Protein 7LD8 (pdb70)

Sequence (268 aa):
HHHHHMVINLAYDDNGTGDPVVFIAGRGGAGRTWHPHQVPAFLAAGYRCIITFDNRGIGATENAEGFTTQQTMVADTAALIETLDIAPARVVGVSSMGAFIAQELMMVVAPELVSSAVLMATRGRLDRRARQFFNNKAEAELYDSGVQLPPTYDDARARLLENFSRKTLNDDVAVGDWIAMFSMWPIKSTPGLRCQLDCAPQTYRLPAYRNIAAPVLVIGFADDVVVTPPYLGRREVADALPNNGRRYLQIPDAGHLGFFERPEAVNTAMLKFFASVKA

B-factor: mean 21.03, std 9.85, range [8.41, 72.33]

Nearest PDB structures (foldseek):
  7ld8-assembly1_A-2  TM=1.004E+00  e=5.013E-59  Mycobacterium tuberculosis H37Rv
  3e3a-assembly1_A  TM=9.998E-01  e=7.371E-53  Mycobacterium tuberculosis
  4q3l-assembly2_F  TM=8.212E-01  e=1.381E-18  unidentified
  4mys-assembly1_A  TM=7.737E-01  e=3.334E-13  Escherichia coli K-12
  4myd-assembly3_C  TM=7.822E-01  e=9.613E-13  Escherichia coli K-12

Secondary structure (DSSP, 8-state):
--SS-------EEEESSSSEEEEE--TT--GGGGTTTTHHHHHHTT-EEEEE--TTSGGGTT--S--HHHHHHHHHHHHHHTT--SEEEEEETHHHHHHHHHHHH-GGGEEEEEEES--SS--HHHHHHHHHHHHHHHHT----HHHHHHHHHHHHS-HHHHT-HHHHHHHHHHHHHS-----HHHHHHHTSS--S--HHHHTT--S-EEEEEETT-SSS-HHHHHHHHHHSTTEEEEEETT--TTHHHHSHHHHHHHHHHHHHHT--

Radius of gyration: 17.34 Å; Cα contacts (8 Å, |Δi|>4): 548; chains: 1; bounding box: 48×43×42 Å

Organism: Mycobacterium tuberculosis (strain ATCC 25618 / H37Rv) (NCBI:txid83332)

Structure (mmCIF, N/CA/C/O backbone):
data_7LD8
#
_entry.id   7LD8
#
_cell.length_a   48.550
_cell.length_b   113.500
_cell.length_c   43.370
_cell.angle_alpha   90.000
_cell.angle_beta   90.000
_cell.angle_gamma   90.000
#
_symmetry.space_group_name_H-M   'P 21 21 2'
#
loop_
_entity.id
_entity.type
_entity.pdbx_description
1 polymer 'Putative non-heme bromoperoxidase BpoC'
2 non-polymer 1,2-ETHANEDIOL
3 non-polymer 'SODIUM ION'
4 water water
#
loop_
_atom_site.group_PDB
_atom_site.id
_atom_site.type_symbol
_atom_site.label_atom_id
_atom_site.label_alt_id
_atom_site.label_comp_id
_atom_site.label_asym_id
_atom_site.label_entity_id
_atom_site.label_seq_id
_atom_site.pdbx_PDB_ins_code
_atom_site.Cartn_x
_atom_site.Cartn_y
_atom_site.Cartn_z
_atom_site.occupancy
_atom_site.B_iso_or_equiv
_atom_site.auth_seq_id
_atom_site.auth_comp_id
_atom_site.auth_asym_id
_atom_site.auth_atom_id
_atom_site.pdbx_PDB_model_num
ATOM 1 N N . HIS A 1 3 ? 32.92733 20.25711 6.02489 1.000 41.23195 -4 HIS A N 1
ATOM 2 C CA . HIS A 1 3 ? 32.19212 21.24947 5.23792 1.000 39.52036 -4 HIS A CA 1
ATOM 3 C C . HIS A 1 3 ? 32.18936 20.88294 3.75505 1.000 36.06634 -4 HIS A C 1
ATOM 4 O O . HIS A 1 3 ? 33.16794 20.33847 3.24344 1.000 36.86365 -4 HIS A O 1
ATOM 6 N N . HIS A 1 4 ? 31.08587 21.18853 3.07346 0.731 31.60838 -3 HIS A N 1
ATOM 7 C CA . HIS A 1 4 ? 30.93550 20.80953 1.67456 0.731 28.44143 -3 HIS A CA 1
ATOM 8 C C . HIS A 1 4 ? 32.00529 21.47110 0.81280 0.731 26.16291 -3 HIS A C 1
ATOM 9 O O . HIS A 1 4 ? 32.42932 22.60179 1.07229 0.731 25.89276 -3 HIS A O 1
ATOM 16 N N . HIS A 1 5 ? 32.44780 20.75102 -0.22899 1.000 25.58661 -2 HIS A N 1
ATOM 17 C CA . HIS A 1 5 ? 33.29020 21.34662 -1.26366 1.000 24.92177 -2 HIS A CA 1
ATOM 18 C C . HIS A 1 5 ? 32.83661 20.99005 -2.67598 1.000 23.98653 -2 HIS A C 1
ATOM 19 O O . HIS A 1 5 ? 33.57167 21.26068 -3.63561 1.000 23.80529 -2 HIS A O 1
ATOM 26 N N . HIS A 1 6 ? 31.64745 20.40635 -2.83688 1.000 23.26185 -1 HIS A N 1
ATOM 27 C CA . HIS A 1 6 ? 31.12401 20.06961 -4.16024 1.000 24.65847 -1 HIS A CA 1
ATOM 28 C C . HIS A 1 6 ? 29.65908 20.46720 -4.26500 1.000 23.79209 -1 HIS A C 1
ATOM 29 O O . HIS A 1 6 ? 28.82529 19.73393 -4.81165 1.000 25.28727 -1 HIS A O 1
ATOM 36 N N . HIS A 1 7 ? 29.33882 21.65198 -3.75891 1.000 20.53785 0 HIS A N 1
ATOM 37 C CA . HIS A 1 7 ? 27.97481 22.14331 -3.67942 1.000 18.97192 0 HIS A CA 1
ATOM 38 C C . HIS A 1 7 ? 27.79123 23.36324 -4.57552 1.000 18.34202 0 HIS A C 1
ATOM 39 O O . HIS A 1 7 ? 28.69166 24.19170 -4.73202 1.000 19.39861 0 HIS A O 1
ATOM 46 N N . MET A 1 8 ? 26.60585 23.47154 -5.16053 1.000 18.47325 1 MET A N 1
ATOM 47 C CA . MET A 1 8 ? 26.20346 24.67413 -5.87314 1.000 19.22993 1 MET A CA 1
ATOM 48 C C . MET A 1 8 ? 24.89703 25.15026 -5.26729 1.000 18.55102 1 MET A C 1
ATOM 49 O O . MET A 1 8 ? 23.91727 24.39760 -5.23351 1.000 19.73326 1 MET A O 1
ATOM 54 N N . VAL A 1 9 ? 24.89665 26.38025 -4.75671 1.000 16.62549 2 VAL A N 1
ATOM 55 C CA . VAL A 1 9 ? 23.69778 26.93357 -4.14198 1.000 16.65850 2 VAL A CA 1
ATOM 56 C C . VAL A 1 9 ? 22.63304 27.12498 -5.20927 1.000 16.41007 2 VAL A C 1
ATOM 57 O O . VAL A 1 9 ? 22.91135 27.62264 -6.31009 1.000 17.56445 2 VAL A O 1
ATOM 61 N N . ILE A 1 10 ? 21.40762 26.72106 -4.89437 1.000 17.41985 3 ILE A N 1
ATOM 62 C CA . ILE A 1 10 ? 20.27256 26.98997 -5.75649 1.000 19.28582 3 ILE A CA 1
ATOM 63 C C . ILE A 1 10 ? 19.24673 27.75973 -4.94299 1.000 21.47965 3 ILE A C 1
ATOM 64 O O . ILE A 1 10 ? 19.23302 27.72409 -3.70975 1.000 23.23830 3 ILE A O 1
ATOM 69 N N . ASN A 1 11 ? 18.39284 28.47571 -5.65173 1.000 24.33780 4 ASN A N 1
ATOM 70 C CA . ASN A 1 11 ? 17.32199 29.21734 -5.00555 1.000 28.67247 4 ASN A CA 1
ATOM 71 C C . ASN A 1 11 ? 16.26816 28.22971 -4.52569 1.000 26.44189 4 ASN A C 1
ATOM 72 O O . ASN A 1 11 ? 15.76165 27.42586 -5.31627 1.000 30.28988 4 ASN A O 1
ATOM 77 N N . LEU A 1 12 ? 15.98727 28.22833 -3.22680 1.000 21.72062 5 LEU A N 1
ATOM 78 C CA . LEU A 1 12 ? 14.88166 27.45751 -2.67397 1.000 17.96551 5 LEU A CA 1
ATOM 79 C C . LEU A 1 12 ? 13.83940 28.43476 -2.15992 1.000 16.63970 5 LEU A C 1
ATOM 80 O O . LEU A 1 12 ? 14.17827 29.39877 -1.46720 1.000 19.43229 5 LEU A O 1
ATOM 85 N N . ALA A 1 13 ? 12.58535 28.19992 -2.52103 1.000 15.16143 6 ALA A N 1
ATOM 86 C CA . ALA A 1 13 ? 11.49453 28.99382 -1.97824 1.000 14.42009 6 ALA A CA 1
ATOM 87 C C . ALA A 1 13 ? 11.49611 28.92405 -0.45695 1.000 13.93080 6 ALA A C 1
ATOM 88 O O . ALA A 1 13 ? 11.76585 27.87626 0.13833 1.000 15.72379 6 ALA A O 1
ATOM 90 N N . TYR A 1 14 ? 11.19585 30.04745 0.18257 1.000 15.58516 7 TYR A N 1
ATOM 91 C CA . TYR A 1 14 ? 11.11602 30.04951 1.63364 1.000 15.40978 7 TYR A CA 1
ATOM 92 C C . TYR A 1 14 ? 10.20603 31.17790 2.08136 1.000 14.59151 7 TYR A C 1
ATOM 93 O O . TYR A 1 14 ? 9.96091 32.13922 1.34699 1.000 17.85246 7 TYR A O 1
ATOM 102 N N . ASP A 1 15 ? 9.70124 31.04466 3.30117 1.000 16.15061 8 ASP A N 1
ATOM 103 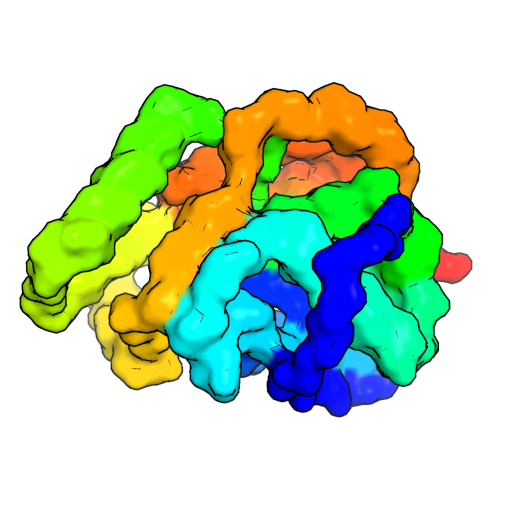C CA . ASP A 1 15 ? 8.97861 32.12309 3.95021 1.000 16.14729 8 ASP A CA 1
ATOM 104 C C . ASP A 1 15 ? 9.61859 32.39086 5.29446 1.000 14.45030 8 ASP A C 1
ATOM 105 O O . ASP A 1 15 ? 10.06949 31.47005 5.97757 1.000 15.76490 8 ASP A O 1
ATOM 110 N N . ASP A 1 16 ? 9.63604 33.66398 5.66293 1.000 18.58106 9 ASP A N 1
ATOM 111 C CA . ASP A 1 16 ? 10.34330 34.16531 6.83547 1.000 17.78438 9 ASP A CA 1
ATOM 112 C C . ASP A 1 16 ? 9.32298 35.01189 7.58878 1.000 18.03222 9 ASP A C 1
ATOM 113 O O . ASP A 1 16 ? 9.02385 36.13588 7.17647 1.000 23.05454 9 ASP A O 1
ATOM 118 N N . ASN A 1 17 ? 8.75734 34.46449 8.66521 0.945 16.50825 10 ASN A N 1
ATOM 119 C CA . ASN A 1 17 ? 7.62844 35.07973 9.35082 0.945 15.90468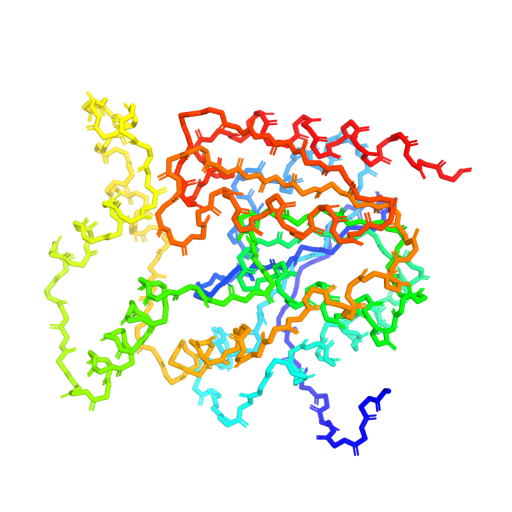 10 ASN A CA 1
ATOM 120 C C . ASN A 1 17 ? 7.97379 35.42401 10.78877 0.945 17.41618 10 ASN A C 1
ATOM 121 O O . ASN A 1 17 ? 8.61708 34.64104 11.48815 0.945 17.57860 10 ASN A O 1
ATOM 126 N N . GLY A 1 18 ? 7.50812 36.58795 11.23118 1.000 19.97351 11 GLY A N 1
ATOM 127 C CA . GLY A 1 18 ? 7.65818 36.97534 12.61388 1.000 20.02843 11 GLY A CA 1
ATOM 128 C C . GLY A 1 18 ? 8.99406 37.62216 12.89051 1.000 20.54933 11 GLY A C 1
ATOM 129 O O . GLY A 1 18 ? 9.85965 37.76315 12.02567 1.000 22.07785 11 GLY A O 1
ATOM 130 N N . THR A 1 19 ? 9.15466 38.02486 14.14219 1.000 22.96742 12 THR A N 1
ATOM 131 C CA . THR A 1 19 ? 10.37705 38.64465 14.62136 1.000 26.77039 12 THR A CA 1
ATOM 132 C C . THR A 1 19 ? 10.82623 37.93624 15.88669 1.000 29.45207 12 THR A C 1
ATOM 133 O O . THR A 1 19 ? 10.02109 37.34158 16.60602 1.000 33.18520 12 THR A O 1
ATOM 137 N N . GLY A 1 20 ? 12.11582 37.99955 16.14996 1.000 28.39981 13 GLY A N 1
ATOM 138 C CA . GLY A 1 20 ? 12.66683 37.40836 17.34546 1.000 27.48206 13 GLY A CA 1
ATOM 139 C C . GLY A 1 20 ? 13.59272 36.25156 17.03984 1.000 24.35970 13 GLY A C 1
ATOM 140 O O . GLY A 1 20 ? 14.16825 36.14108 15.95384 1.000 24.39713 13 GLY A O 1
ATOM 141 N N . ASP A 1 21 ? 13.73354 35.37428 18.02895 1.000 20.44143 14 ASP A N 1
ATOM 142 C CA . ASP A 1 21 ? 14.65257 34.24844 17.91515 1.000 18.07584 14 ASP A CA 1
ATOM 143 C C . ASP A 1 21 ? 14.26269 33.36089 16.73777 1.000 15.97164 14 ASP A C 1
ATOM 144 O O . ASP A 1 21 ? 13.09383 32.97704 16.62129 1.000 16.02578 14 ASP A O 1
ATOM 149 N N . PRO A 1 22 ? 15.20061 32.99830 15.86826 1.000 15.83929 15 PRO A N 1
ATOM 150 C CA . PRO A 1 22 ? 14.83869 32.25790 14.65423 1.000 15.18778 15 PRO A CA 1
ATOM 151 C C . PRO A 1 22 ? 14.74165 30.75579 14.87243 1.000 15.19499 15 PRO A C 1
ATOM 152 O O . PRO A 1 22 ? 15.54673 30.14380 15.58331 1.000 16.00050 15 PRO A O 1
ATOM 156 N N . VAL A 1 23 ? 13.74422 30.16421 14.22431 1.000 12.70667 16 VAL A N 1
ATOM 157 C CA . VAL A 1 23 ? 13.52688 28.72192 14.21864 1.000 12.25106 16 VAL A CA 1
ATOM 158 C C . VAL A 1 23 ? 13.40738 28.30738 12.76470 1.000 12.94202 16 VAL A C 1
ATOM 159 O O . VAL A 1 23 ? 12.53709 28.82004 12.04685 1.000 14.15435 16 VAL A O 1
ATOM 163 N N . VAL A 1 24 ? 14.28359 27.40257 12.32246 1.000 11.42594 17 VAL A N 1
ATOM 164 C CA . VAL A 1 24 ? 14.24766 26.86477 10.96598 1.000 11.78330 17 VAL A CA 1
ATOM 165 C C . VAL A 1 24 ? 13.56211 25.51009 11.02172 1.000 9.71820 17 VAL A C 1
ATOM 166 O O . VAL A 1 24 ? 14.02600 24.60389 11.73023 1.000 11.34153 17 VAL A O 1
ATOM 170 N N . PHE A 1 25 ? 12.46721 25.37333 10.27973 1.000 10.91885 18 PHE A N 1
ATOM 171 C CA . PHE A 1 25 ? 11.72591 24.12658 10.16963 1.000 10.90917 18 PHE A CA 1
ATOM 172 C C . PHE A 1 25 ? 12.18328 23.37105 8.92839 1.000 10.76926 18 PHE A C 1
ATOM 173 O O . PHE A 1 25 ? 12.28913 23.96250 7.84649 1.000 11.85017 18 PHE A O 1
ATOM 181 N N . ILE A 1 26 ? 12.43112 22.07031 9.07086 1.000 10.50507 19 ILE A N 1
ATOM 182 C CA . ILE A 1 26 ? 12.84488 21.23367 7.94263 1.000 9.74673 19 ILE A CA 1
ATOM 183 C C . ILE A 1 26 ? 11.82001 20.11776 7.77984 1.000 9.20886 19 ILE A C 1
ATOM 184 O O . ILE A 1 26 ? 11.72874 19.22155 8.63171 1.000 10.31431 19 ILE A O 1
ATOM 189 N N . ALA A 1 27 ? 11.03749 20.17935 6.70116 1.000 10.09718 20 ALA A N 1
ATOM 190 C CA . ALA A 1 27 ? 9.99242 19.19502 6.44777 1.000 10.95652 20 ALA A CA 1
ATOM 191 C C . ALA A 1 27 ? 10.57666 17.83474 6.07289 1.000 9.93242 20 ALA A C 1
ATOM 192 O O . ALA A 1 27 ? 11.73631 17.70814 5.67122 1.000 10.44303 20 ALA A O 1
ATOM 194 N N . GLY A 1 28 ? 9.73791 16.80254 6.19056 1.000 11.40085 21 GLY A N 1
ATOM 195 C CA . GLY A 1 28 ? 10.10562 15.47218 5.75371 1.000 11.18963 21 GLY A CA 1
ATOM 196 C C . GLY A 1 28 ? 9.89549 15.26884 4.26295 1.000 11.49750 21 GLY A C 1
ATOM 197 O O . GLY A 1 28 ? 9.54923 16.18576 3.51692 1.000 11.78717 21 GLY A O 1
ATOM 198 N N . ARG A 1 29 ? 10.13081 14.03141 3.83035 1.000 11.83897 22 ARG A N 1
ATOM 199 C CA . ARG A 1 29 ? 10.03757 13.69000 2.41445 1.000 11.31410 22 ARG A CA 1
ATOM 200 C C . ARG A 1 29 ? 8.65354 14.02947 1.87719 1.000 11.58276 22 ARG A C 1
ATOM 201 O O . ARG A 1 29 ? 7.63717 13.68632 2.48452 1.000 13.67947 22 ARG A O 1
ATOM 209 N N . GLY A 1 30 ? 8.61780 14.71380 0.73816 1.000 12.88885 23 GLY A N 1
ATOM 210 C CA . GLY A 1 30 ? 7.36694 15.08628 0.11608 1.000 13.76577 23 GLY A CA 1
ATOM 211 C C . GLY A 1 30 ? 6.68092 16.29726 0.70747 1.000 13.49800 23 GLY A C 1
ATOM 212 O O . GLY A 1 30 ? 5.61194 16.68106 0.21724 1.000 18.15571 23 GLY A O 1
ATOM 213 N N . GLY A 1 31 ? 7.24938 16.91213 1.74208 1.000 13.61604 24 GLY A N 1
ATOM 214 C CA . GLY A 1 31 ? 6.62591 18.04460 2.40118 1.000 13.59603 24 GLY A CA 1
ATOM 215 C C . GLY A 1 31 ? 7.22822 19.35857 1.93929 1.000 12.33745 24 GLY A C 1
ATOM 216 O O . GLY A 1 31 ? 8.45162 19.52599 1.92958 1.000 12.89826 24 GLY A O 1
ATOM 217 N N . ALA A 1 32 ? 6.35044 20.28688 1.55826 1.000 14.12463 25 ALA A N 1
ATOM 218 C CA . ALA A 1 32 ? 6.74251 21.65823 1.26919 1.000 12.48161 25 ALA A CA 1
ATOM 219 C C . ALA A 1 32 ? 6.83449 22.46226 2.56503 1.000 13.23599 25 ALA A C 1
ATOM 220 O O . ALA A 1 32 ? 6.38245 22.03343 3.63496 1.000 13.42621 25 ALA A O 1
ATOM 222 N N . GLY A 1 33 ? 7.42531 23.65668 2.46134 1.000 12.82771 26 GLY A N 1
ATOM 223 C CA . GLY A 1 33 ? 7.52345 24.51735 3.63170 1.000 13.37852 26 GLY A CA 1
ATOM 224 C C . GLY A 1 33 ? 6.17541 24.81415 4.26373 1.000 12.41925 26 GLY A C 1
ATOM 225 O O . GLY A 1 33 ? 6.05874 24.90930 5.49162 1.000 12.56621 26 GLY A O 1
ATOM 226 N N . ARG A 1 34 ? 5.13650 24.96042 3.43706 0.935 12.01380 27 ARG A N 1
ATOM 227 C CA . ARG A 1 34 ? 3.80808 25.30419 3.93585 0.935 11.71937 27 ARG A CA 1
ATOM 228 C C . ARG A 1 34 ? 3.20069 24.21347 4.81369 0.935 12.56577 27 ARG A C 1
ATOM 229 O O . ARG A 1 34 ? 2.20994 24.48129 5.50260 0.935 13.28139 27 ARG A O 1
ATOM 237 N N . THR A 1 35 ? 3.76157 22.99710 4.82596 1.000 13.16658 28 THR A N 1
ATOM 238 C CA . THR A 1 35 ? 3.18238 21.97354 5.69074 1.000 13.06783 28 THR A CA 1
ATOM 239 C C . THR A 1 35 ? 3.36509 22.30335 7.16628 1.000 12.46171 28 THR A C 1
ATOM 240 O O . THR A 1 35 ? 2.66650 21.72367 8.00275 1.000 12.20801 28 THR A O 1
ATOM 244 N N . TRP A 1 36 ? 4.27178 23.22697 7.49911 1.000 10.92743 29 TRP A N 1
ATOM 245 C CA . TRP A 1 36 ? 4.42547 23.70514 8.86411 1.000 10.39277 29 TRP A CA 1
ATOM 246 C C . TRP A 1 36 ? 3.41963 24.78604 9.23765 1.000 11.42172 29 TRP A C 1
ATOM 247 O O . TRP A 1 36 ? 3.35131 25.16007 10.41217 1.000 11.41334 29 TRP A O 1
ATOM 258 N N . HIS A 1 37 ? 2.65129 25.29698 8.28477 1.000 11.67621 30 HIS A N 1
ATOM 259 C CA . HIS A 1 37 ? 1.80010 26.45313 8.54281 1.000 11.89744 30 HIS A CA 1
ATOM 260 C C . HIS A 1 37 ? 0.46106 26.13072 9.21369 1.000 12.74482 30 HIS A C 1
ATOM 261 O O . HIS A 1 37 ? -0.02895 26.96789 9.98286 1.000 13.77514 30 HIS A O 1
ATOM 268 N N . PRO A 1 38 ? -0.17717 24.97290 8.97328 1.000 12.68919 31 PRO A N 1
ATOM 269 C CA . PRO A 1 38 ? -1.45822 24.72326 9.66059 1.000 12.61923 31 PRO A CA 1
ATOM 270 C C . PRO A 1 38 ? -1.33288 24.60541 11.16656 1.000 13.18268 31 PRO A C 1
ATOM 271 O O . PRO A 1 38 ? -2.24823 25.03904 11.88049 1.000 16.38586 31 PRO A O 1
ATOM 275 N N . HIS A 1 39 ? -0.23687 24.03691 11.67839 1.000 14.29645 32 HIS A N 1
ATOM 276 C CA . HIS A 1 39 ? -0.20293 23.68497 13.09198 1.000 14.01595 32 HIS A CA 1
ATOM 277 C C . HIS A 1 39 ? 0.99988 24.21906 13.85556 1.000 13.18053 32 HIS A C 1
ATOM 278 O O . HIS A 1 39 ? 0.89158 24.45057 15.06596 1.000 17.74650 32 HIS A O 1
ATOM 285 N N . GLN A 1 40 ? 2.14528 24.40404 13.20167 1.000 12.96647 33 GLN A N 1
ATOM 286 C CA . GLN A 1 40 ? 3.33343 24.79551 13.95417 1.000 12.74916 33 GLN A CA 1
ATOM 287 C C . GLN A 1 40 ? 3.61381 26.29509 13.91629 1.000 12.80707 33 GLN A C 1
ATOM 288 O O . GLN A 1 40 ? 3.79292 26.90766 14.97415 1.000 13.48812 33 GLN A O 1
ATOM 294 N N . VAL A 1 41 ? 3.68797 26.91287 12.73514 1.000 13.23609 34 VAL A N 1
ATOM 295 C CA . VAL A 1 41 ? 4.10477 28.31948 12.67441 1.000 12.61155 34 VAL A CA 1
ATOM 296 C C . VAL A 1 41 ? 3.20345 29.22532 13.50163 1.000 13.52874 34 VAL A C 1
ATOM 297 O O . VAL A 1 41 ? 3.73260 30.07884 14.22351 1.000 14.53192 34 VAL A O 1
ATOM 301 N N . PRO A 1 42 ? 1.86740 29.09891 13.48307 1.000 13.51885 35 PRO A N 1
ATOM 302 C CA . PRO A 1 42 ? 1.06739 30.01377 14.31531 1.000 14.18242 35 PRO A CA 1
ATOM 303 C C . PRO A 1 42 ? 1.40086 29.91961 15.79428 1.000 15.12750 35 PRO A C 1
ATOM 304 O O . PRO A 1 42 ? 1.49626 30.95008 16.47160 1.000 16.48885 35 PRO A O 1
ATOM 308 N N . ALA A 1 43 ? 1.61174 28.70240 16.30208 1.000 15.35615 36 ALA A N 1
ATOM 309 C CA . ALA A 1 43 ? 1.96320 28.52434 17.70566 1.000 16.62142 36 ALA A CA 1
ATOM 310 C C . ALA A 1 43 ? 3.31995 29.13993 18.01946 1.000 15.48138 36 ALA A C 1
ATOM 311 O O . ALA A 1 43 ? 3.49323 29.77912 19.06341 1.000 17.06098 36 ALA A O 1
ATOM 313 N N . PHE A 1 44 ? 4.29884 28.95625 17.12970 1.000 13.60123 37 PHE A N 1
ATOM 314 C CA . PHE A 1 44 ? 5.62269 29.51895 17.37610 1.000 14.59318 37 PHE A CA 1
ATOM 315 C C . PHE A 1 44 ? 5.60584 31.04168 17.29277 1.000 13.99195 37 PHE A C 1
ATOM 316 O O . PHE A 1 44 ? 6.25311 31.71622 18.09843 1.000 14.78528 37 PHE A O 1
ATOM 324 N N . LEU A 1 45 ? 4.86569 31.60307 16.33417 1.000 15.84907 38 LEU A N 1
ATOM 325 C CA . LEU A 1 45 ? 4.70257 33.05509 16.28845 1.000 15.06372 38 LEU A CA 1
ATOM 326 C C . LEU A 1 45 ? 4.07117 33.57802 17.57078 1.000 17.44117 38 LEU A C 1
ATOM 327 O O . LEU A 1 45 ? 4.47385 34.63020 18.08933 1.000 18.08253 38 LEU A O 1
ATOM 332 N N . ALA A 1 46 ? 3.07630 32.85259 18.09668 1.000 17.43885 39 ALA A N 1
ATOM 333 C CA . ALA A 1 46 ? 2.39660 33.28808 19.31133 1.000 18.26470 39 ALA A CA 1
ATOM 334 C C . ALA A 1 46 ? 3.32238 33.24621 20.51975 1.000 18.85679 39 ALA A C 1
ATOM 335 O O . ALA A 1 46 ? 3.09703 33.97413 21.49379 1.000 20.39701 39 ALA A O 1
ATOM 337 N N . ALA A 1 47 ? 4.34998 32.39604 20.48079 1.000 18.15490 40 ALA A N 1
ATOM 338 C CA . ALA A 1 47 ? 5.37591 32.31889 21.51291 1.000 17.85078 40 ALA A CA 1
ATOM 339 C C . ALA A 1 47 ? 6.50612 33.31626 21.29267 1.000 18.70268 40 ALA A C 1
ATOM 340 O O . ALA A 1 47 ? 7.42042 33.39427 22.12142 1.000 23.22274 40 ALA A O 1
ATOM 342 N N . GLY A 1 48 ? 6.46563 34.07449 20.20333 1.000 17.93010 41 GLY A N 1
ATOM 343 C CA . GLY A 1 48 ? 7.41513 35.13904 19.97197 1.000 18.83861 41 GLY A CA 1
ATOM 344 C C . GLY A 1 48 ? 8.59864 34.79755 19.09824 1.000 18.90526 41 GLY A C 1
ATOM 345 O O . GLY A 1 48 ? 9.54235 35.59446 19.04257 1.000 20.95853 41 GLY A O 1
ATOM 346 N N . TYR A 1 49 ? 8.57816 33.65183 18.41262 1.000 15.38268 42 TYR A N 1
ATOM 347 C CA . TYR A 1 49 ? 9.67313 33.23272 17.55267 1.000 14.22361 42 TYR A CA 1
ATOM 348 C C . TYR A 1 49 ? 9.50075 33.74029 16.12984 1.000 14.25296 42 TYR A C 1
ATOM 349 O O . TYR A 1 49 ? 8.38892 34.01461 15.66230 1.000 16.84993 42 TYR A O 1
ATOM 358 N N . ARG A 1 50 ? 10.63564 33.85389 15.44234 1.000 13.88026 43 ARG A N 1
ATOM 359 C CA . ARG A 1 50 ? 10.68142 34.05542 14.00194 1.000 15.30287 43 ARG A CA 1
ATOM 360 C C . ARG A 1 50 ? 10.79795 32.69169 13.33624 1.000 15.04272 43 ARG A C 1
ATOM 361 O O . ARG A 1 50 ? 11.62879 31.87286 13.74332 1.000 16.71549 43 ARG A O 1
ATOM 369 N N . CYS A 1 51 ? 9.96048 32.43753 12.33045 1.000 13.72195 44 CYS A N 1
ATOM 370 C CA . CYS A 1 51 ? 9.84671 31.10480 11.74387 1.000 13.51988 44 CYS A CA 1
ATOM 371 C C . CYS A 1 51 ? 10.28094 31.10772 10.29065 1.000 12.30560 44 CYS A C 1
ATOM 372 O O . CYS A 1 51 ? 9.74028 31.86645 9.47820 1.000 13.74974 44 CYS A O 1
ATOM 375 N N . ILE A 1 52 ? 11.22500 30.23176 9.96273 1.000 12.84769 45 ILE A N 1
ATOM 376 C CA A ILE A 1 52 ? 11.69972 30.05046 8.59676 0.380 12.54881 45 ILE A CA 1
ATOM 377 C CA B ILE A 1 52 ? 11.71205 30.04331 8.59868 0.620 12.20573 45 ILE A CA 1
ATOM 378 C C . ILE A 1 52 ? 11.22585 28.68440 8.12197 1.000 12.51810 45 ILE A C 1
ATOM 379 O O . ILE A 1 52 ? 11.54018 27.65876 8.73564 1.000 13.21246 45 ILE A O 1
ATOM 388 N N . THR A 1 53 ? 10.45698 28.67473 7.04737 1.000 13.57953 46 THR A N 1
ATOM 389 C CA . THR A 1 53 ? 9.99284 27.45350 6.41150 1.000 11.95930 46 THR A CA 1
ATOM 390 C C . THR A 1 53 ? 10.42094 27.52279 4.95288 1.000 11.66428 46 THR A C 1
ATOM 391 O O . THR A 1 53 ? 10.53930 28.61527 4.38588 1.000 13.88823 46 THR A O 1
ATOM 395 N N . PHE A 1 54 ? 10.69675 26.37241 4.34333 1.000 12.27644 47 PHE A N 1
ATOM 396 C CA . PHE A 1 54 ? 11.23634 26.41780 2.98911 1.000 12.13151 47 PHE A CA 1
ATOM 397 C C . PHE A 1 54 ? 10.91881 25.12168 2.26427 1.000 12.90809 47 PHE A C 1
ATOM 398 O O . PHE A 1 54 ? 10.47406 24.14241 2.86534 1.000 12.86921 47 PHE A O 1
ATOM 406 N N . ASP A 1 55 ? 11.11047 25.14911 0.93955 1.000 13.25818 48 ASP A N 1
ATOM 407 C CA . ASP A 1 55 ? 10.85973 23.99222 0.08400 1.000 12.80456 48 ASP A CA 1
ATOM 408 C C . ASP A 1 55 ? 12.18940 23.27776 -0.13516 1.000 13.03637 48 ASP A C 1
ATOM 409 O O . ASP A 1 55 ? 13.05971 23.78350 -0.85641 1.000 14.32776 48 ASP A O 1
ATOM 414 N N . ASN A 1 56 ? 12.34646 22.11031 0.49882 1.000 13.28678 49 ASN A N 1
ATOM 415 C CA . ASN A 1 56 ? 13.53570 21.28912 0.29458 1.000 11.90158 49 ASN A CA 1
ATOM 416 C C . ASN A 1 56 ? 13.80713 21.07202 -1.18913 1.000 12.38464 49 ASN A C 1
ATOM 417 O O . ASN A 1 56 ? 12.89050 21.04692 -2.01577 1.000 14.25998 49 ASN A O 1
ATOM 422 N N . ARG A 1 57 ? 15.08110 20.87182 -1.52247 1.000 13.36431 50 ARG A N 1
ATOM 423 C CA . ARG A 1 57 ? 15.41962 20.36272 -2.84636 1.000 14.35427 50 ARG A CA 1
ATOM 424 C C . ARG A 1 57 ? 14.59047 19.11938 -3.14600 1.000 13.47438 50 ARG A C 1
ATOM 425 O O . ARG A 1 57 ? 14.45652 18.22697 -2.29942 1.000 13.98757 50 ARG A O 1
ATOM 433 N N . GLY A 1 58 ? 13.99528 19.08761 -4.33687 1.000 14.19339 51 GLY A N 1
ATOM 434 C CA . GLY A 1 58 ? 13.08429 18.03049 -4.70676 1.000 13.70243 51 GLY A CA 1
ATOM 435 C C . GLY A 1 58 ? 11.61319 18.36138 -4.55473 1.000 14.65459 51 GLY A C 1
ATOM 436 O O . GLY A 1 58 ? 10.77834 17.52266 -4.90757 1.000 18.00940 51 GLY A O 1
ATOM 437 N N . ILE A 1 59 ? 11.27537 19.55642 -4.05676 1.000 17.05409 52 ILE A N 1
ATOM 438 C CA . ILE A 1 59 ? 9.90254 19.99069 -3.81685 1.000 16.57269 52 ILE A CA 1
ATOM 439 C C . ILE A 1 59 ? 9.60044 21.21014 -4.67176 1.000 16.88586 52 ILE A C 1
ATOM 440 O O . ILE A 1 59 ? 10.43312 22.11502 -4.77994 1.000 17.55388 52 ILE A O 1
ATOM 445 N N . GLY A 1 60 ? 8.39168 21.25145 -5.24403 1.000 17.93519 53 GLY A N 1
ATOM 446 C CA . GLY A 1 60 ? 7.89647 22.47484 -5.85922 1.000 19.15838 53 GLY A CA 1
ATOM 447 C C . GLY A 1 60 ? 8.70283 22.86759 -7.08360 1.000 20.37905 53 GLY A C 1
ATOM 448 O O . GLY A 1 60 ? 8.75400 22.13728 -8.07944 1.000 22.25550 53 GLY A O 1
ATOM 449 N N . ALA A 1 61 ? 9.34023 24.03735 -7.01883 1.000 19.41951 54 ALA A N 1
ATOM 450 C CA . ALA A 1 61 ? 10.12035 24.53575 -8.14624 1.000 20.59801 54 ALA A CA 1
ATOM 451 C C . ALA A 1 61 ? 11.30427 23.64390 -8.48052 1.000 20.63634 54 ALA A C 1
ATOM 452 O O . ALA A 1 61 ? 11.83413 23.73976 -9.59073 1.000 22.99055 54 ALA A O 1
ATOM 454 N N . THR A 1 62 ? 11.75546 22.80032 -7.54935 1.000 18.88826 55 THR A N 1
ATOM 455 C CA . THR A 1 62 ? 12.83105 21.85794 -7.83669 1.000 17.70431 55 THR A CA 1
ATOM 456 C C . THR A 1 62 ? 12.34176 20.41242 -7.79755 1.000 18.26156 55 THR A C 1
ATOM 457 O O . THR A 1 62 ? 13.12622 19.49144 -7.55937 1.000 18.15916 55 THR A O 1
ATOM 461 N N . GLU A 1 63 ? 11.05233 20.19782 -8.07782 1.000 19.12485 56 GLU A N 1
ATOM 462 C CA . GLU A 1 63 ? 10.48754 18.85759 -7.98323 1.000 20.44012 56 GLU A CA 1
ATOM 463 C C . GLU A 1 63 ? 11.07149 17.88780 -9.00660 1.000 20.42451 56 GLU A C 1
ATOM 464 O O . GLU A 1 63 ? 10.91984 16.67481 -8.83424 1.000 21.01662 56 GLU A O 1
ATOM 470 N N . ASN A 1 64 ? 11.72462 18.37448 -10.06247 1.000 21.16361 57 ASN A N 1
ATOM 471 C CA . ASN A 1 64 ? 12.37612 17.49092 -11.02251 1.000 20.17487 57 ASN A CA 1
ATOM 472 C C . ASN A 1 64 ? 13.87125 17.35687 -10.77844 1.000 21.49110 57 ASN A C 1
ATOM 473 O O . ASN A 1 64 ? 14.57753 16.76149 -11.60258 1.000 23.96091 57 ASN A O 1
ATOM 478 N N . ALA A 1 65 ? 14.36339 17.88771 -9.66390 1.000 20.92834 58 ALA A N 1
ATOM 479 C CA . ALA A 1 65 ? 15.75746 17.70583 -9.30088 1.000 21.28995 58 ALA A CA 1
ATOM 480 C C . ALA A 1 65 ? 16.02990 16.24000 -8.99769 1.000 23.09704 58 ALA A C 1
ATOM 481 O O . ALA A 1 65 ? 15.18575 15.53391 -8.43456 1.000 23.49244 58 ALA A O 1
ATOM 483 N N . GLU A 1 66 ? 17.21587 15.77732 -9.37431 1.000 25.51477 59 GLU A N 1
ATOM 484 C CA . GLU A 1 66 ? 17.64169 14.44109 -8.99872 1.000 29.49287 59 GLU A CA 1
ATOM 485 C C . GLU A 1 66 ? 19.15984 14.41876 -8.90238 1.000 27.47944 59 GLU A C 1
ATOM 486 O O . GLU A 1 66 ? 19.83974 15.41201 -9.17582 1.000 27.72972 59 GLU A O 1
ATOM 492 N N . GLY A 1 67 ? 19.68597 13.27248 -8.48460 1.000 24.48850 60 GLY A N 1
ATOM 493 C CA . GLY A 1 67 ? 21.11303 13.14029 -8.30024 1.000 24.21947 60 GLY A CA 1
ATOM 494 C C . GLY A 1 67 ? 21.67516 13.86188 -7.09870 1.000 23.51472 60 GLY A C 1
ATOM 495 O O . GLY A 1 67 ? 22.89736 14.01676 -7.00936 1.000 27.53559 60 GLY A O 1
ATOM 496 N N . PHE A 1 68 ? 20.83167 14.31912 -6.17727 1.000 20.26686 61 PHE A N 1
ATOM 497 C CA . PHE A 1 68 ? 21.30904 14.93736 -4.94941 1.000 18.13581 61 PHE A CA 1
ATOM 498 C C . PHE A 1 68 ? 21.28181 13.93611 -3.79470 1.000 18.64389 61 PHE A C 1
ATOM 499 O O . PHE A 1 68 ? 20.64304 12.88064 -3.86051 1.000 19.59147 61 PHE A O 1
ATOM 507 N N . THR A 1 69 ? 22.01488 14.27285 -2.73764 1.000 18.13961 62 THR A N 1
ATOM 508 C CA . THR A 1 69 ? 22.19753 13.39598 -1.58985 1.000 17.84295 62 THR A CA 1
ATOM 509 C C . THR A 1 69 ? 21.83434 14.13325 -0.30994 1.000 16.52214 62 THR A C 1
ATOM 510 O O . THR A 1 69 ? 21.54663 15.33703 -0.30727 1.000 16.48947 62 THR A O 1
ATOM 514 N N . THR A 1 70 ? 21.86695 13.38976 0.79553 1.000 15.50097 63 THR A N 1
ATOM 515 C CA . THR A 1 70 ? 21.67915 14.00923 2.10015 1.000 16.07202 63 THR A CA 1
ATOM 516 C C . THR A 1 70 ? 22.63829 15.17785 2.29037 1.000 14.95524 63 THR A C 1
ATOM 517 O O . THR A 1 70 ? 22.23764 16.24993 2.75428 1.000 16.40726 63 THR A O 1
ATOM 521 N N . GLN A 1 71 ? 23.90606 15.00042 1.91105 0.963 16.40860 64 GLN A N 1
ATOM 522 C CA A GLN A 1 71 ? 24.84702 16.09297 2.11702 0.527 16.63003 64 GLN A CA 1
ATOM 523 C CA B GLN A 1 71 ? 24.89139 16.06566 2.06280 0.473 16.78244 64 GLN A CA 1
ATOM 524 C C . GLN A 1 71 ? 24.50452 17.30271 1.25671 0.977 14.73470 64 GLN A C 1
ATOM 525 O O . GLN A 1 71 ? 24.75653 18.43358 1.68174 0.857 14.72536 64 GLN A O 1
ATOM 536 N N . THR A 1 72 ? 23.90804 17.10502 0.07141 1.000 15.61867 65 THR A N 1
ATOM 537 C CA . THR A 1 72 ? 23.40885 18.24710 -0.69839 1.000 13.82716 65 THR A CA 1
ATOM 538 C C . THR A 1 72 ? 22.38882 19.03619 0.10932 1.000 14.46705 65 THR A C 1
ATOM 539 O O . THR A 1 72 ? 22.43727 20.27247 0.16245 1.000 13.87423 65 THR A O 1
ATOM 543 N N . MET A 1 73 ? 21.43480 18.32721 0.72394 1.000 14.69463 66 MET A N 1
ATOM 544 C CA . MET A 1 73 ? 20.35831 18.99249 1.44934 1.000 13.66824 66 MET A CA 1
ATOM 545 C C . MET A 1 73 ? 20.88144 19.64135 2.72429 1.000 13.72220 66 MET A C 1
ATOM 546 O O . MET A 1 73 ? 20.41795 20.71999 3.11673 1.000 13.41120 66 MET A O 1
ATOM 551 N N . VAL A 1 74 ? 21.85282 19.00157 3.37745 1.000 13.11407 67 VAL A N 1
ATOM 552 C CA . VAL A 1 74 ? 22.52140 19.62071 4.51787 1.000 12.51741 67 VAL A CA 1
ATOM 553 C C . VAL A 1 74 ? 23.14753 20.94448 4.10263 1.000 13.26530 67 VAL A C 1
ATOM 554 O O . VAL A 1 74 ? 22.99188 21.96713 4.77725 1.000 14.20886 67 VAL A O 1
ATOM 558 N N . ALA A 1 75 ? 23.83980 20.94840 2.96412 1.000 14.37002 68 ALA A N 1
ATOM 559 C CA . ALA A 1 75 ? 24.48057 22.16776 2.49055 1.000 14.04262 68 ALA A CA 1
ATOM 560 C C . ALA A 1 75 ? 23.45298 23.21387 2.06525 1.000 14.21346 68 ALA A C 1
ATOM 561 O O . ALA A 1 75 ? 23.68600 24.41562 2.24100 1.000 15.42653 68 ALA A O 1
ATOM 563 N N . ASP A 1 76 ? 22.32005 22.78140 1.48875 1.000 13.75489 69 ASP A N 1
ATOM 564 C CA . ASP A 1 76 ? 21.23383 23.71396 1.17009 1.000 13.43224 69 ASP A CA 1
ATOM 565 C C . ASP A 1 76 ? 20.73692 24.41244 2.42932 1.000 13.88814 69 ASP A C 1
ATOM 566 O O . ASP A 1 76 ? 20.47657 25.62447 2.43206 1.000 15.32257 69 ASP A O 1
ATOM 571 N N . THR A 1 77 ? 20.53881 23.63986 3.49391 1.000 13.24173 70 THR A N 1
ATOM 572 C CA . THR A 1 77 ? 20.01419 24.19739 4.73220 1.000 12.98772 70 THR A CA 1
ATOM 573 C C . THR A 1 77 ? 21.02741 25.14592 5.35793 1.000 15.21414 70 THR A C 1
ATOM 574 O O . THR A 1 77 ? 20.67468 26.25053 5.79630 1.000 14.17531 70 THR A O 1
ATOM 578 N N . ALA A 1 78 ? 22.29927 24.73822 5.37779 1.000 16.13009 71 ALA A N 1
ATOM 579 C CA . ALA A 1 78 ? 23.35381 25.61638 5.86945 1.000 16.07694 71 ALA A CA 1
ATOM 580 C C . ALA A 1 78 ? 23.39091 26.91922 5.08032 1.000 16.76639 71 ALA A C 1
ATOM 581 O O . ALA A 1 78 ? 23.51136 28.00092 5.66464 1.000 18.01325 71 ALA A O 1
ATOM 583 N N . ALA A 1 79 ? 23.25154 26.83977 3.75201 1.000 16.26920 72 ALA A N 1
ATOM 584 C CA . ALA A 1 79 ? 23.29995 28.05416 2.94201 1.000 17.50985 72 ALA A CA 1
ATOM 585 C C . ALA A 1 79 ? 22.13201 28.98170 3.25711 1.000 17.55440 72 ALA A C 1
ATOM 586 O O . ALA A 1 79 ? 22.28756 30.20884 3.24400 1.000 19.36276 72 ALA A O 1
ATOM 588 N N . LEU A 1 80 ? 20.95271 28.41647 3.53713 1.000 16.14727 73 LEU A N 1
ATOM 589 C CA . LEU A 1 80 ? 19.80123 29.24317 3.88252 1.000 17.85831 73 LEU A CA 1
ATOM 590 C C . LEU A 1 80 ? 20.03170 29.96783 5.20512 1.000 18.12349 73 LEU A C 1
ATOM 591 O O . LEU A 1 80 ? 19.77831 31.17500 5.31605 1.000 20.19322 73 LEU A O 1
ATOM 596 N N . ILE A 1 81 ? 20.54688 29.25086 6.20678 1.000 16.21897 74 ILE A N 1
ATOM 597 C CA . ILE A 1 81 ? 20.85584 29.86000 7.49873 1.000 16.06990 74 ILE A CA 1
ATOM 598 C C . ILE A 1 81 ? 21.86688 30.98674 7.33402 1.000 18.30797 74 ILE A C 1
ATOM 599 O O . ILE A 1 81 ? 21.72441 32.06403 7.92693 1.000 20.09402 74 ILE A O 1
ATOM 604 N N . GLU A 1 82 ? 22.89605 30.76966 6.51660 1.000 20.15424 75 GLU A N 1
ATOM 605 C CA . GLU A 1 82 ? 23.92372 31.79651 6.37123 1.000 24.43480 75 GLU A CA 1
ATOM 606 C C . GLU A 1 82 ? 23.39877 32.99445 5.58890 1.000 26.19750 75 GLU A C 1
ATOM 607 O O . GLU A 1 82 ? 23.68525 34.14541 5.94099 1.000 28.33092 75 GLU A O 1
ATOM 613 N N . THR A 1 83 ? 22.61260 32.74514 4.53890 1.000 26.30435 76 THR A N 1
ATOM 614 C CA . THR A 1 83 ? 22.06430 33.83816 3.74068 1.000 29.95428 76 THR A CA 1
ATOM 615 C C . THR A 1 83 ? 21.15749 34.73592 4.57556 1.000 28.66147 76 THR A C 1
ATOM 616 O O . THR A 1 83 ? 21.23678 35.96826 4.48681 1.000 29.80733 76 THR A O 1
ATOM 620 N N . LEU A 1 84 ? 20.29898 34.13962 5.40239 1.000 25.82182 77 LEU A N 1
ATOM 621 C CA . LEU A 1 84 ? 19.41627 34.91518 6.26221 1.000 25.02574 77 LEU A CA 1
ATOM 622 C C . LEU A 1 84 ? 20.12996 35.50242 7.47163 1.000 26.34397 77 LEU A C 1
ATOM 623 O O . LEU A 1 84 ? 19.51149 36.27214 8.21716 1.000 26.00737 77 LEU A O 1
ATOM 628 N N . ASP A 1 85 ? 21.40406 35.16052 7.68084 1.000 26.30919 78 ASP A N 1
ATOM 629 C CA . ASP A 1 85 ? 22.18987 35.66331 8.80984 1.000 26.90159 78 ASP A CA 1
ATOM 630 C C . ASP A 1 85 ? 21.50704 35.34671 10.14324 1.000 25.24905 78 ASP A C 1
ATOM 631 O O . ASP A 1 85 ? 21.37432 36.20298 11.01995 1.000 25.79746 78 ASP A O 1
ATOM 636 N N . ILE A 1 86 ? 21.06508 34.09562 10.29243 1.000 20.55666 79 ILE A N 1
ATOM 637 C CA . ILE A 1 86 ? 20.37338 33.66014 11.49832 1.000 21.78765 79 ILE A CA 1
ATOM 638 C C . ILE A 1 86 ? 21.15629 32.60899 12.27236 1.000 22.32758 79 ILE A C 1
ATOM 639 O O . ILE A 1 86 ? 20.59454 31.94603 13.14338 1.000 24.31905 79 ILE A O 1
ATOM 644 N N . ALA A 1 87 ? 22.43394 32.44125 11.98001 1.000 21.35735 80 ALA A N 1
ATOM 645 C CA . ALA A 1 87 ? 23.24568 31.50988 12.75732 1.000 21.96945 80 ALA A CA 1
ATOM 646 C C . ALA A 1 87 ? 23.62477 32.13504 14.09610 1.000 22.07668 80 ALA A C 1
ATOM 647 O O . ALA A 1 87 ? 24.05264 33.29562 14.13177 1.000 23.89388 80 ALA A O 1
ATOM 649 N N . PRO A 1 88 ? 23.49584 31.40365 15.21742 1.000 20.97730 81 PRO A N 1
ATOM 650 C CA . PRO A 1 88 ? 22.93868 30.05171 15.32206 1.000 18.62764 81 PRO A CA 1
ATOM 651 C C . PRO A 1 88 ? 21.42309 30.08384 15.40860 1.000 19.11562 81 PRO A C 1
ATOM 652 O O . PRO A 1 88 ? 20.86291 31.00492 16.01294 1.000 22.40302 81 PRO A O 1
ATOM 656 N N . ALA A 1 89 ? 20.77001 29.09622 14.80510 1.000 17.63375 82 ALA A N 1
ATOM 657 C CA . ALA A 1 89 ? 19.32049 29.02983 14.77424 1.000 16.69410 82 ALA A CA 1
ATOM 658 C C . ALA A 1 89 ? 18.84110 27.80973 15.54300 1.000 14.28563 82 ALA A C 1
ATOM 659 O O . ALA A 1 89 ? 19.55724 26.81203 15.67027 1.000 15.19206 82 ALA A O 1
ATOM 661 N N . ARG A 1 90 ? 17.62977 27.90474 16.07187 1.000 13.21195 83 ARG A N 1
ATOM 662 C CA . ARG A 1 90 ? 16.91832 26.70147 16.47376 1.000 12.15042 83 ARG A CA 1
ATOM 663 C C . ARG A 1 90 ? 16.47937 25.96074 15.22315 1.000 12.11110 83 ARG A C 1
ATOM 664 O O . ARG A 1 90 ? 16.18142 26.57376 14.19433 1.000 12.77793 83 ARG A O 1
ATOM 672 N N . VAL A 1 91 ? 16.44111 24.63211 15.30655 1.000 11.22154 84 VAL A N 1
ATOM 673 C CA . VAL A 1 91 ? 16.01386 23.80828 14.17834 1.000 11.06153 84 VAL A CA 1
ATOM 674 C C . VAL A 1 91 ? 14.94105 22.84149 14.65512 1.000 10.21405 84 VAL A C 1
ATOM 675 O O . VAL A 1 91 ? 15.07866 22.22388 15.71686 1.000 11.49500 84 VAL A O 1
ATOM 679 N N . VAL A 1 92 ? 13.87202 22.72111 13.87755 1.000 9.93331 85 VAL A N 1
ATOM 680 C CA . VAL A 1 92 ? 12.85334 21.69446 14.06292 1.000 10.02087 85 VAL A CA 1
ATOM 681 C C . VAL A 1 92 ? 12.82164 20.86951 12.78903 1.000 10.01311 85 VAL A C 1
ATOM 682 O O . VAL A 1 92 ? 12.55037 21.41102 11.71365 1.000 11.36824 85 VAL A O 1
ATOM 686 N N . GLY A 1 93 ? 13.10645 19.57565 12.89485 1.000 9.22528 86 GLY A N 1
ATOM 687 C CA . GLY A 1 93 ? 13.03685 18.69293 11.74524 1.000 10.01551 86 GLY A CA 1
ATOM 688 C C . GLY A 1 93 ? 12.16470 17.49215 12.04214 1.000 10.24437 86 GLY A C 1
ATOM 689 O O . GLY A 1 93 ? 12.06150 17.04174 13.18271 1.000 11.08704 86 GLY A O 1
ATOM 690 N N . VAL A 1 94 ? 11.51376 16.98308 10.99539 1.000 9.94088 87 VAL A N 1
ATOM 691 C CA . VAL A 1 94 ? 10.71897 15.76036 11.11053 1.000 9.35035 87 VAL A CA 1
ATOM 692 C C . VAL A 1 94 ? 11.14159 14.76589 10.03063 1.000 9.72645 87 VAL A C 1
ATOM 693 O O . VAL A 1 94 ? 11.26043 15.12358 8.85115 1.000 10.34803 87 VAL A O 1
ATOM 697 N N A SER A 1 95 ? 11.41818 13.53154 10.45489 0.467 9.42094 88 SER A N 1
ATOM 698 N N B SER A 1 95 ? 11.36041 13.51458 10.43991 0.533 10.16162 88 SER A N 1
ATOM 699 C CA A SER A 1 95 ? 11.70929 12.39924 9.56918 0.467 10.47300 88 SER A CA 1
ATOM 700 C CA B SER A 1 95 ? 11.64840 12.39254 9.53744 0.533 11.37882 88 SER A CA 1
ATOM 701 C C A SER A 1 95 ? 12.89240 12.76230 8.68346 0.467 9.31292 88 SER A C 1
ATOM 702 C C B SER A 1 95 ? 12.85650 12.76491 8.68701 0.533 9.40271 88 SER A C 1
ATOM 703 O O A SER A 1 95 ? 13.98469 12.98622 9.23034 0.467 10.50897 88 SER A O 1
ATOM 704 O O B SER A 1 95 ? 13.92922 13.00571 9.26426 0.533 10.04833 88 SER A O 1
ATOM 709 N N . MET A 1 96 ? 12.75160 12.81981 7.35595 1.000 8.84462 89 MET A N 1
ATOM 710 C CA . MET A 1 96 ? 13.89575 13.20929 6.53412 1.000 9.19163 89 MET A CA 1
ATOM 711 C C . MET A 1 96 ? 14.48491 14.53722 6.99893 1.000 9.31207 89 MET A C 1
ATOM 712 O O . MET A 1 96 ? 15.70413 14.71025 7.00542 1.000 9.89106 89 MET A O 1
ATOM 717 N N . GLY A 1 97 ? 13.62673 15.48021 7.40092 1.000 10.31817 90 GLY A N 1
ATOM 718 C CA . GLY A 1 97 ? 14.10808 16.75318 7.90889 1.000 9.69529 90 GLY A CA 1
ATOM 719 C C . GLY A 1 97 ? 14.88388 16.63871 9.20948 1.000 9.54021 90 GLY A C 1
ATOM 720 O O . GLY A 1 97 ? 15.79838 17.43452 9.46049 1.000 10.70381 90 GLY A O 1
ATOM 721 N N . ALA A 1 98 ? 14.52038 15.67432 10.06968 1.000 10.03517 91 ALA A N 1
ATOM 722 C CA . ALA A 1 98 ? 15.30549 15.44463 11.27813 1.000 9.27351 91 ALA A CA 1
ATOM 723 C C . ALA A 1 98 ? 16.64431 14.80022 10.94695 1.000 9.13038 91 ALA A C 1
ATOM 724 O O . ALA A 1 98 ? 17.65131 15.09616 11.60345 1.000 10.18331 91 ALA A O 1
ATOM 726 N N . PHE A 1 99 ? 16.67925 13.93974 9.92114 1.000 9.60449 92 PHE A N 1
ATOM 727 C CA . PHE A 1 99 ? 17.94491 13.36451 9.47901 1.000 10.53859 92 PHE A CA 1
ATOM 728 C C . PHE A 1 99 ? 18.86083 14.45164 8.93350 1.000 9.96257 92 PHE A C 1
ATOM 729 O O . PHE A 1 99 ? 20.04696 14.51950 9.28769 1.000 11.20432 92 PHE A O 1
ATOM 737 N N . ILE A 1 100 ? 18.31058 15.35355 8.11592 1.000 10.17238 93 ILE A N 1
ATOM 738 C CA . ILE A 1 100 ? 19.07854 16.51179 7.65487 1.000 11.46125 93 ILE A CA 1
ATOM 739 C C . ILE A 1 100 ? 19.59410 17.32052 8.84115 1.000 12.18766 93 ILE A C 1
ATOM 740 O O . ILE A 1 100 ? 20.76719 17.71666 8.88372 1.000 11.55096 93 ILE A O 1
ATOM 745 N N . ALA A 1 101 ? 18.72479 17.58280 9.82204 1.000 10.27626 94 ALA A N 1
ATOM 746 C CA . ALA A 1 101 ? 19.14226 18.36296 10.98533 1.000 10.58749 94 ALA A CA 1
ATOM 747 C C . ALA A 1 101 ? 20.26913 17.66772 11.74982 1.000 10.95771 94 ALA A C 1
ATOM 748 O O . ALA A 1 101 ? 21.23858 18.31617 12.15888 1.000 11.53131 94 ALA A O 1
ATOM 750 N N . GLN A 1 102 ? 20.13838 16.35582 11.97822 1.000 11.39757 95 GLN A N 1
ATOM 751 C CA . GLN A 1 102 ? 21.19232 15.57731 12.63169 1.000 11.50076 95 GLN A CA 1
ATOM 752 C C . GLN A 1 102 ? 22.51841 15.72534 11.90694 1.000 11.16959 95 GLN A C 1
ATOM 753 O O . GLN A 1 102 ? 23.55343 16.02190 12.52105 1.000 12.06855 95 GLN A O 1
ATOM 759 N N . GLU A 1 103 ? 22.50164 15.52055 10.59048 1.000 12.48030 96 GLU A N 1
ATOM 760 C CA . GLU A 1 103 ? 23.73441 15.55758 9.82288 1.000 12.34694 96 GLU A CA 1
ATOM 761 C C . GLU A 1 103 ? 24.28718 16.97510 9.73070 1.000 10.99688 96 GLU A C 1
ATOM 762 O O . GLU A 1 103 ? 25.51231 17.15949 9.69726 1.000 14.07879 96 GLU A O 1
ATOM 768 N N . LEU A 1 104 ? 23.40811 17.98538 9.72144 1.000 11.55733 97 LEU A N 1
ATOM 769 C CA . LEU A 1 104 ? 23.86100 19.37402 9.78481 1.000 13.12457 97 LEU A CA 1
ATOM 770 C C . LEU A 1 104 ? 24.60305 19.64433 11.08640 1.000 12.77727 97 LEU A C 1
ATOM 771 O O . LEU A 1 104 ? 25.64535 20.30933 11.09160 1.000 14.54664 97 LEU A O 1
ATOM 776 N N . MET A 1 105 ? 24.09205 19.11876 12.20313 1.000 11.88941 98 MET A N 1
ATOM 777 C CA A MET A 1 105 ? 24.74646 19.36652 13.48119 0.521 12.28471 98 MET A CA 1
ATOM 778 C CA B MET A 1 105 ? 24.74278 19.35471 13.48700 0.479 11.65381 98 MET A CA 1
ATOM 779 C C . MET A 1 105 ? 26.08561 18.64601 13.57245 0.921 11.67161 98 MET A C 1
ATOM 780 O O . MET A 1 105 ? 26.97698 19.09934 14.30125 0.896 13.88497 98 MET A O 1
ATOM 789 N N . VAL A 1 106 ? 26.25927 17.54768 12.83006 1.000 12.30127 99 VAL A N 1
ATOM 790 C CA . VAL A 1 106 ? 27.54637 16.85630 12.84471 1.000 13.81779 99 VAL A CA 1
ATOM 791 C C . VAL A 1 106 ? 28.61421 17.71033 12.17879 1.000 14.75875 99 VAL A C 1
ATOM 792 O O . VAL A 1 106 ? 29.71928 17.86928 12.70797 1.000 18.68213 99 VAL A O 1
ATOM 796 N N . VAL A 1 107 ? 28.30386 18.27602 11.01037 1.000 14.85993 100 VAL A N 1
ATOM 797 C CA . VAL A 1 107 ? 29.32500 18.94441 10.20998 1.000 17.31317 100 VAL A CA 1
ATOM 798 C C . VAL A 1 107 ? 29.41966 20.44664 10.45356 1.000 16.33927 100 VAL A C 1
ATOM 799 O O . VAL A 1 107 ? 30.48942 21.02899 10.21100 1.000 19.91535 100 VAL A O 1
ATOM 803 N N . ALA A 1 108 ? 28.34958 21.09248 10.91478 1.000 17.78956 101 ALA A N 1
ATOM 804 C CA . ALA A 1 108 ? 28.35316 22.54181 11.13383 1.000 16.68077 101 ALA A CA 1
ATOM 805 C C . ALA A 1 108 ? 27.59100 22.87543 12.41186 1.000 17.03773 101 ALA A C 1
ATOM 806 O O . ALA A 1 108 ? 26.58149 23.58690 12.38283 1.000 16.18950 101 ALA A O 1
ATOM 808 N N . PRO A 1 109 ? 28.06224 22.38159 13.56533 1.000 17.08192 102 PRO A N 1
ATOM 809 C CA . PRO A 1 109 ? 27.31010 22.60060 14.81463 1.000 18.17507 102 PRO A CA 1
ATOM 810 C C . PRO A 1 109 ? 27.13661 24.06131 15.16614 1.000 15.41268 102 PRO A C 1
ATOM 811 O O . PRO A 1 109 ? 26.16154 24.40853 15.84399 1.000 17.81887 102 PRO A O 1
ATOM 815 N N . GLU A 1 110 ? 28.05114 24.92962 14.72473 1.000 15.75410 103 GLU A N 1
ATOM 816 C CA . GLU A 1 110 ? 27.95551 26.34957 15.03550 1.000 17.88148 103 GLU A CA 1
ATOM 817 C C . GLU A 1 110 ? 26.70183 26.99698 14.45360 1.000 16.59335 103 GLU A C 1
ATOM 818 O O . GLU A 1 110 ? 26.33995 28.10076 14.87941 1.000 19.12400 103 GLU A O 1
ATOM 824 N N . LEU A 1 111 ? 26.00800 26.33158 13.52814 1.000 16.01617 104 LEU A N 1
ATOM 825 C CA . LEU A 1 111 ? 24.81917 26.92279 12.92651 1.000 16.16102 104 LEU A CA 1
ATOM 826 C C . LEU A 1 111 ? 23.54049 26.64092 13.70724 1.000 15.40482 104 LEU A C 1
ATOM 827 O O . LEU A 1 111 ? 22.51280 27.26432 13.41375 1.000 17.08971 104 LEU A O 1
ATOM 832 N N . VAL A 1 112 ? 23.57663 25.74183 14.69344 1.000 15.43556 105 VAL A N 1
ATOM 833 C CA . VAL A 1 112 ? 22.37618 25.23616 15.35611 1.000 15.70142 105 VAL A CA 1
ATOM 834 C C . VAL A 1 112 ? 22.52350 25.38233 16.87176 1.000 14.34384 105 VAL A C 1
ATOM 835 O O . VAL A 1 112 ? 23.35553 24.70363 17.48669 1.000 18.41764 105 VAL A O 1
ATOM 839 N N . SER A 1 113 ? 21.69085 26.23959 17.48555 1.000 15.27578 106 SER A N 1
ATOM 840 C CA . SER A 1 113 ? 21.77784 26.43352 18.93443 1.000 15.26634 106 SER A CA 1
ATOM 841 C C . SER A 1 113 ? 21.12120 25.29321 19.70858 1.000 15.65279 106 SER A C 1
ATOM 842 O O . SER A 1 113 ? 21.61909 24.89630 20.77035 1.000 16.31676 106 SER A O 1
ATOM 845 N N . SER A 1 114 ? 20.01714 24.75773 19.19412 1.000 15.61306 107 SER A N 1
ATOM 846 C CA . SER A 1 114 ? 19.32340 23.61455 19.78223 1.000 12.95762 107 SER A CA 1
ATOM 847 C C . SER A 1 114 ? 18.38380 23.07101 18.72167 1.000 11.75634 107 SER A C 1
ATOM 848 O O . SER A 1 114 ? 18.09285 23.73991 17.72684 1.000 13.67905 107 SER A O 1
ATOM 851 N N . ALA A 1 115 ? 17.89311 21.85295 18.94106 1.000 11.00826 108 ALA A N 1
ATOM 852 C CA . ALA A 1 115 ? 17.07245 21.24903 17.90266 1.000 10.43052 108 ALA A CA 1
ATOM 853 C C . ALA A 1 115 ? 16.00156 20.35465 18.49855 1.000 10.23113 108 ALA A C 1
ATOM 854 O O . ALA A 1 115 ? 16.19058 19.74822 19.55506 1.000 10.88496 108 ALA A O 1
ATOM 856 N N . VAL A 1 116 ? 14.87487 20.27748 17.79411 1.000 9.74057 109 VAL A N 1
ATOM 857 C CA . VAL A 1 116 ? 13.87947 19.23296 17.99089 1.000 9.41247 109 VAL A CA 1
ATOM 858 C C . VAL A 1 116 ? 13.94907 18.30703 16.79049 1.000 9.86530 109 VAL A C 1
ATOM 859 O O . VAL A 1 116 ? 13.89225 18.76400 15.63807 1.000 10.59702 109 VAL A O 1
ATOM 863 N N . LEU A 1 117 ? 14.06709 17.00956 17.06030 1.000 9.47734 110 LEU A N 1
ATOM 864 C CA . LEU A 1 117 ? 14.10069 15.97102 16.03518 1.000 9.74967 110 LEU A CA 1
ATOM 865 C C . LEU A 1 117 ? 12.87523 15.09203 16.23176 1.000 9.54293 110 LEU A C 1
ATOM 866 O O . LEU A 1 117 ? 12.82831 14.30932 17.18316 1.000 10.12237 110 LEU A O 1
ATOM 871 N N . MET A 1 118 ? 11.88645 15.22284 15.35156 1.000 8.61567 111 MET A N 1
ATOM 872 C CA . MET A 1 118 ? 10.65196 14.45224 15.44649 1.000 8.77089 111 MET A CA 1
ATOM 873 C C . MET A 1 118 ? 10.69989 13.27371 14.48982 1.000 9.49598 111 MET A C 1
ATOM 874 O O . MET A 1 118 ? 11.14818 13.42138 13.35084 1.000 10.04272 111 MET A O 1
ATOM 879 N N . ALA A 1 119 ? 10.19442 12.12578 14.94307 1.000 8.98283 112 ALA A N 1
ATOM 880 C CA . ALA A 1 119 ? 10.03501 10.93965 14.09780 1.000 9.60707 112 ALA A CA 1
ATOM 881 C C . ALA A 1 119 ? 11.32470 10.63726 13.33280 1.000 10.89435 112 ALA A C 1
ATOM 882 O O . ALA A 1 119 ? 11.37536 10.64099 12.09833 1.000 11.65756 112 ALA A O 1
ATOM 884 N N . THR A 1 120 ? 12.37786 10.35205 14.08370 1.000 10.09486 113 THR A N 1
ATOM 885 C CA . THR A 1 120 ? 13.69774 10.24524 13.48400 1.000 9.69625 113 THR A CA 1
ATOM 886 C C . THR A 1 120 ? 14.31884 8.87770 13.76491 1.000 9.98178 113 THR A C 1
ATOM 887 O O . THR A 1 120 ? 13.74610 8.01615 14.44681 1.000 11.23076 113 THR A O 1
ATOM 891 N N . ARG A 1 121 ? 15.50308 8.68940 13.19155 1.000 10.90471 114 ARG A N 1
ATOM 892 C CA . ARG A 1 121 ? 16.30809 7.48623 13.34906 1.000 10.92136 114 ARG A CA 1
ATOM 893 C C . ARG A 1 121 ? 17.73738 7.81568 12.93724 1.000 11.62349 114 ARG A C 1
ATOM 894 O O . ARG A 1 121 ? 17.99509 8.84265 12.30064 1.000 12.45354 114 ARG A O 1
ATOM 902 N N . GLY A 1 122 ? 18.66609 6.93598 13.31958 1.000 10.99937 115 GLY A N 1
ATOM 903 C CA . GLY A 1 122 ? 20.06850 7.08899 12.95886 1.000 11.71867 115 GLY A CA 1
ATOM 904 C C . GLY A 1 122 ? 20.55886 5.94146 12.10409 1.000 12.20599 115 GLY A C 1
ATOM 905 O O . GLY A 1 122 ? 21.76100 5.80546 11.86436 1.000 14.96002 115 GLY A O 1
ATOM 906 N N . ARG A 1 123 ? 19.62397 5.12013 11.62879 1.000 14.09120 116 ARG A N 1
ATOM 907 C CA . ARG A 1 123 ? 19.89268 3.90733 10.86256 1.000 15.02582 116 ARG A CA 1
ATOM 908 C C . ARG A 1 123 ? 18.54204 3.35606 10.42118 1.000 14.50382 116 ARG A C 1
ATOM 909 O O . ARG A 1 123 ? 17.49424 3.74961 10.93785 1.000 15.82948 116 ARG A O 1
ATOM 917 N N . LEU A 1 124 ? 18.56961 2.42324 9.47773 1.000 16.05973 117 LEU A N 1
ATOM 918 C CA . LEU A 1 124 ? 17.36344 1.70156 9.10086 1.000 18.62494 117 LEU A CA 1
ATOM 919 C C . LEU A 1 124 ? 17.46657 0.27189 9.60886 1.000 19.44176 117 LEU A C 1
ATOM 920 O O . LEU A 1 124 ? 18.52864 -0.35186 9.51590 1.000 25.36928 117 LEU A O 1
ATOM 925 N N . ASP A 1 125 ? 16.37059 -0.24089 10.16748 1.000 14.60364 118 ASP A N 1
ATOM 926 C CA . ASP A 1 125 ? 16.32036 -1.64748 10.52769 1.000 12.29554 118 ASP A CA 1
ATOM 927 C C . ASP A 1 125 ? 15.81937 -2.45678 9.32887 1.000 14.02539 118 ASP A C 1
ATOM 928 O O . ASP A 1 125 ? 15.60322 -1.92199 8.24015 1.000 15.22161 118 ASP A O 1
ATOM 933 N N . ARG A 1 126 ? 15.64464 -3.76797 9.52247 0.963 13.15541 119 ARG A N 1
ATOM 934 C CA A ARG A 1 126 ? 15.32246 -4.64557 8.40103 0.638 13.59562 119 ARG A CA 1
ATOM 935 C CA B ARG A 1 126 ? 15.32277 -4.64600 8.40066 0.362 13.81304 119 ARG A CA 1
ATOM 936 C C . ARG A 1 126 ? 14.00350 -4.24893 7.74799 1.000 13.75934 119 ARG A C 1
ATOM 937 O O . ARG A 1 126 ? 13.90856 -4.15470 6.51889 1.000 14.23707 119 ARG A O 1
ATOM 952 N N . ALA A 1 127 ? 12.97349 -3.99563 8.55821 1.000 12.68695 120 ALA A N 1
ATOM 953 C CA . ALA A 1 127 ? 11.67250 -3.63400 8.00403 1.000 12.18640 120 ALA A CA 1
ATOM 954 C C . ALA A 1 127 ? 11.74601 -2.31106 7.25119 1.000 11.48228 120 ALA A C 1
ATOM 955 O O . ALA A 1 127 ? 11.21654 -2.18039 6.13902 1.000 13.49489 120 ALA A O 1
ATOM 957 N N . ARG A 1 128 ? 12.39182 -1.30861 7.85024 1.000 13.65489 121 ARG A N 1
ATOM 958 C CA . ARG A 1 128 ? 12.41972 0.00452 7.22638 1.000 13.98321 121 ARG A CA 1
ATOM 959 C C . ARG A 1 128 ? 13.31246 0.02439 5.98884 1.000 15.26065 121 ARG A C 1
ATOM 960 O O . ARG A 1 128 ? 13.01605 0.74942 5.03275 1.000 16.36585 121 ARG A O 1
ATOM 968 N N . GLN A 1 129 ? 14.39036 -0.76915 5.96885 1.000 15.76296 122 GLN A N 1
ATOM 969 C CA . GLN A 1 129 ? 15.15762 -0.92555 4.73604 1.000 18.00117 122 GLN A CA 1
ATOM 970 C C . GLN A 1 129 ? 14.29403 -1.54248 3.63956 1.000 17.50564 122 GLN A C 1
ATOM 971 O O . GLN A 1 129 ? 14.32358 -1.10509 2.48272 1.000 18.44152 122 GLN A O 1
ATOM 977 N N . PHE A 1 130 ? 13.50377 -2.55207 3.99736 1.000 16.28903 123 PHE A N 1
ATOM 978 C CA . PHE A 1 130 ? 12.62079 -3.19642 3.03069 1.000 15.99387 123 PHE A CA 1
ATOM 979 C C . PHE A 1 130 ? 11.53752 -2.24415 2.53762 1.000 15.72713 123 PHE A C 1
ATOM 980 O O . PHE A 1 130 ? 11.22833 -2.21561 1.33679 1.000 17.32264 123 PHE A O 1
ATOM 988 N N . PHE A 1 131 ? 10.93890 -1.46862 3.45223 1.000 15.36059 124 PHE A N 1
ATOM 989 C CA . PHE A 1 131 ? 9.95784 -0.46105 3.05717 1.000 16.11485 124 PHE A CA 1
ATOM 990 C C . PHE A 1 131 ? 10.53989 0.49375 2.02488 1.000 16.54966 124 PHE A C 1
ATOM 991 O O . PHE A 1 131 ? 9.87802 0.84007 1.03793 1.000 17.79439 124 PHE A O 1
ATOM 999 N N . ASN A 1 132 ? 11.77759 0.93701 2.24658 1.000 17.79066 125 ASN A N 1
ATOM 1000 C CA A ASN A 1 132 ? 12.38778 1.85593 1.29533 0.519 19.62004 125 ASN A CA 1
ATOM 1001 C CA B ASN A 1 132 ? 12.45714 1.84171 1.31950 0.481 18.87120 125 ASN A CA 1
ATOM 1002 C C . ASN A 1 132 ? 12.65694 1.18149 -0.04194 0.993 18.49794 125 ASN A C 1
ATOM 1003 O O . ASN A 1 132 ? 12.39098 1.77715 -1.09292 1.000 18.94797 125 ASN A O 1
ATOM 1012 N N . LYS A 1 133 ? 13.14710 -0.06182 -0.03348 1.000 17.17759 126 LYS A N 1
ATOM 1013 C CA . LYS A 1 133 ? 13.32705 -0.79627 -1.28118 1.000 18.60517 126 LYS A CA 1
ATOM 1014 C C . LYS A 1 133 ? 12.00460 -0.94370 -2.02089 1.000 17.69546 126 LYS A C 1
ATOM 1015 O O . LYS A 1 133 ? 11.95050 -0.81351 -3.24879 1.000 19.39735 126 LYS A O 1
ATOM 1021 N N . ALA A 1 134 ? 10.92167 -1.19065 -1.28199 1.000 17.89631 127 ALA A N 1
ATOM 1022 C CA . ALA A 1 134 ? 9.61412 -1.34965 -1.90656 1.000 19.95333 127 ALA A CA 1
ATOM 1023 C C . ALA A 1 134 ? 9.11835 -0.04052 -2.50571 1.000 18.90269 127 ALA A C 1
ATOM 1024 O O . ALA A 1 134 ? 8.56011 -0.03340 -3.60745 1.000 19.47954 127 ALA A O 1
ATOM 1026 N N . GLU A 1 135 ? 9.30116 1.07751 -1.79453 1.000 18.88914 128 GLU A N 1
ATOM 1027 C CA . GLU A 1 135 ? 8.89678 2.36725 -2.35074 1.000 19.48721 128 GLU A CA 1
ATOM 1028 C C . GLU A 1 135 ? 9.70218 2.71660 -3.59712 1.000 19.40719 128 GLU A C 1
ATOM 1029 O O . GLU A 1 135 ? 9.15212 3.23522 -4.57302 1.000 20.97075 128 GLU A O 1
ATOM 1035 N N . ALA A 1 136 ? 11.01023 2.46143 -3.57987 1.000 20.25767 129 ALA A N 1
ATOM 1036 C CA . ALA A 1 136 ? 11.81199 2.71594 -4.77392 1.000 20.19217 129 ALA A CA 1
ATOM 1037 C C . ALA A 1 136 ? 11.37054 1.82222 -5.92906 1.000 20.93696 129 ALA A C 1
ATOM 1038 O O . ALA A 1 136 ? 11.28685 2.27298 -7.08046 1.000 22.88708 129 ALA A O 1
ATOM 1040 N N . GLU A 1 137 ? 11.05693 0.55702 -5.63310 1.000 21.99069 130 GLU A N 1
ATOM 1041 C CA . GLU A 1 137 ? 10.58082 -0.35264 -6.66761 1.000 23.76860 130 GLU A CA 1
ATOM 1042 C C . GLU A 1 137 ? 9.27767 0.14152 -7.27724 1.000 23.26083 130 GLU A C 1
ATOM 1043 O O . GLU A 1 137 ? 9.08059 0.05055 -8.49414 1.000 25.47317 130 GLU A O 1
ATOM 1049 N N . LEU A 1 138 ? 8.37087 0.66412 -6.44880 1.000 23.25234 131 LEU A N 1
ATOM 1050 C CA . LEU A 1 138 ? 7.10837 1.17381 -6.97563 1.000 24.41013 131 LEU A CA 1
ATOM 1051 C C . LEU A 1 138 ? 7.34702 2.32329 -7.94271 1.000 23.64013 131 LEU A C 1
ATOM 1052 O O . LEU A 1 138 ? 6.79883 2.34502 -9.05174 1.000 25.01457 131 LEU A O 1
ATOM 1057 N N . TYR A 1 139 ? 8.16541 3.29704 -7.54104 1.000 23.40295 132 TYR A N 1
ATOM 1058 C CA . TYR A 1 139 ? 8.45779 4.40193 -8.44664 1.000 23.58759 132 TYR A CA 1
ATOM 1059 C C . TYR A 1 139 ? 9.13283 3.90121 -9.71375 1.000 25.30978 132 TYR A C 1
ATOM 1060 O O . TYR A 1 139 ? 8.71525 4.22971 -10.83336 1.000 25.61346 132 TYR A O 1
ATOM 1069 N N . ASP A 1 140 ? 10.18955 3.10492 -9.55416 1.000 26.99978 133 ASP A N 1
ATOM 1070 C CA . ASP A 1 140 ? 11.00161 2.71049 -10.69540 1.000 28.25401 133 ASP A CA 1
ATOM 1071 C C . ASP A 1 140 ? 10.23913 1.81179 -11.66115 1.000 30.06001 133 ASP A C 1
ATOM 1072 O O . ASP A 1 140 ? 10.64756 1.68442 -12.81948 1.000 33.00086 133 ASP A O 1
ATOM 1077 N N . SER A 1 141 ? 9.13826 1.20045 -11.21880 1.000 31.37705 134 SER A N 1
ATOM 1078 C CA . SER A 1 141 ? 8.31120 0.38542 -12.09897 1.000 31.28077 134 SER A CA 1
ATOM 1079 C C . SER A 1 141 ? 7.39100 1.21785 -12.97781 1.000 32.94785 134 SER A C 1
ATOM 1080 O O . SER A 1 141 ? 6.83525 0.68322 -13.94532 1.000 34.35708 134 SER A O 1
ATOM 1083 N N . GLY A 1 142 ? 7.21223 2.50026 -12.66639 1.000 33.97178 135 GLY A N 1
ATOM 1084 C CA . GLY A 1 142 ? 6.29189 3.34483 -13.39610 1.000 35.54410 135 GLY A CA 1
ATOM 1085 C C . GLY A 1 142 ? 4.83548 3.13776 -13.05279 1.000 36.32034 135 GLY A C 1
ATOM 1086 O O . GLY A 1 142 ? 3.97830 3.83485 -13.60992 1.000 37.52006 135 GLY A O 1
ATOM 1087 N N . VAL A 1 143 ? 4.52718 2.20285 -12.15595 1.000 34.69420 136 VAL A N 1
ATOM 1088 C CA . VAL A 1 143 ? 3.14919 1.95368 -11.76413 1.000 36.83456 136 VAL A CA 1
ATOM 1089 C C . VAL A 1 143 ? 2.64450 3.11676 -10.92145 1.000 35.82008 136 VAL A C 1
ATOM 1090 O O . VAL A 1 143 ? 3.33333 3.58802 -10.00721 1.000 36.71239 136 VAL A O 1
ATOM 1094 N N . GLN A 1 144 ? 1.44163 3.59226 -11.23283 1.000 36.35425 137 GLN A N 1
ATOM 1095 C CA . GLN A 1 144 ? 0.78130 4.64872 -10.47719 1.000 36.29782 137 GLN A CA 1
ATOM 1096 C C . GLN A 1 144 ? -0.33787 4.04203 -9.64125 1.000 35.60714 137 GLN A C 1
ATOM 1097 O O . GLN A 1 144 ? -1.20762 3.34521 -10.17546 1.000 34.93753 137 GLN A O 1
ATOM 1099 N N . LEU A 1 145 ? -0.31121 4.30224 -8.33631 1.000 33.90309 138 LEU A N 1
ATOM 1100 C CA . LEU A 1 145 ? -1.36687 3.80833 -7.46472 1.000 32.58029 138 LEU A CA 1
ATOM 1101 C C . LEU A 1 145 ? -2.66170 4.57100 -7.72770 1.000 32.10774 138 LEU A C 1
ATOM 1102 O O . LEU A 1 145 ? -2.64213 5.80204 -7.83494 1.000 32.99739 138 LEU A O 1
ATOM 1107 N N . PRO A 1 146 ? -3.79599 3.87776 -7.82210 1.000 29.74940 139 PRO A N 1
ATOM 1108 C CA . PRO A 1 146 ? -5.06612 4.58072 -7.95679 1.000 27.70669 139 PRO A CA 1
ATOM 1109 C C . PRO A 1 146 ? -5.30786 5.46198 -6.74848 1.000 27.54774 139 PRO A C 1
ATOM 1110 O O . PRO A 1 146 ? -4.82641 5.16764 -5.63860 1.000 25.78816 139 PRO A O 1
ATOM 1114 N N . PRO A 1 147 ? -6.05310 6.56041 -6.91479 1.000 29.28382 140 PRO A N 1
ATOM 1115 C CA . PRO A 1 147 ? -6.07417 7.59599 -5.85936 1.000 28.90603 140 PRO A CA 1
ATOM 1116 C C . PRO A 1 147 ? -6.57686 7.11690 -4.50682 1.000 26.94202 140 PRO A C 1
ATOM 1117 O O . PRO A 1 147 ? -5.95469 7.43113 -3.48232 1.000 26.78802 140 PRO A O 1
ATOM 1121 N N . THR A 1 148 ? -7.68424 6.36599 -4.46519 1.000 26.44769 141 THR A N 1
ATOM 1122 C CA . THR A 1 148 ? -8.21613 5.91614 -3.17982 1.000 25.53611 141 THR A CA 1
ATOM 1123 C C . THR A 1 148 ? -7.26124 4.94462 -2.49986 1.000 22.72686 141 THR A C 1
ATOM 1124 O O . THR A 1 148 ? -7.10253 4.97627 -1.27425 1.000 21.81965 141 THR A O 1
ATOM 1128 N N . TYR A 1 149 ? -6.61867 4.07063 -3.27730 1.000 22.29103 142 TYR A N 1
ATOM 1129 C CA . TYR A 1 149 ? -5.63940 3.15907 -2.69800 1.000 20.67032 142 TYR A CA 1
ATOM 1130 C C . TYR A 1 149 ? -4.43381 3.92466 -2.16166 1.000 20.81463 142 TYR A C 1
ATOM 1131 O O . TYR A 1 149 ? -3.88600 3.58405 -1.10293 1.000 19.42074 142 TYR A O 1
ATOM 1140 N N . ASP A 1 150 ? -4.01915 4.97318 -2.87291 1.000 21.48745 143 ASP A N 1
ATOM 1141 C CA A ASP A 1 150 ? -2.93273 5.80956 -2.38012 0.539 23.31526 143 ASP A CA 1
ATOM 1142 C CA B ASP A 1 150 ? -2.93850 5.82826 -2.39031 0.461 22.93768 143 ASP A CA 1
ATOM 1143 C C . ASP A 1 150 ? -3.30522 6.46019 -1.05385 0.886 22.13225 143 ASP A C 1
ATOM 1144 O O . ASP A 1 150 ? -2.48497 6.51219 -0.12889 1.000 21.72572 143 ASP A O 1
ATOM 1153 N N . ALA A 1 151 ? -4.54613 6.93847 -0.93449 1.000 20.67958 144 ALA A N 1
ATOM 1154 C CA . ALA A 1 151 ? -5.00157 7.54653 0.31075 1.000 19.59466 144 ALA A CA 1
ATOM 1155 C C . ALA A 1 151 ? -5.07316 6.52060 1.43938 1.000 18.25242 144 ALA A C 1
ATOM 1156 O O . ALA A 1 151 ? -4.74490 6.83581 2.58986 1.000 17.39540 144 ALA A O 1
ATOM 1158 N N . ARG A 1 152 ? -5.49866 5.29226 1.12640 1.000 18.15528 145 ARG A N 1
ATOM 1159 C CA . ARG A 1 152 ? -5.52318 4.22001 2.11680 1.000 16.44949 145 ARG A CA 1
ATOM 1160 C C . ARG A 1 152 ? -4.13341 3.96811 2.68044 1.000 16.42256 145 ARG A C 1
ATOM 1161 O O . ARG A 1 152 ? -3.95672 3.84887 3.90043 1.000 16.05012 145 ARG A O 1
ATOM 1169 N N . ALA A 1 153 ? -3.13049 3.87133 1.80177 1.000 16.48260 146 ALA A N 1
ATOM 1170 C CA . ALA A 1 153 ? -1.76369 3.65263 2.27023 1.000 16.36298 146 ALA A CA 1
ATOM 1171 C C . ALA A 1 153 ? -1.30649 4.79938 3.15682 1.000 16.72221 146 ALA A C 1
ATOM 1172 O O . ALA A 1 153 ? -0.68449 4.58144 4.20363 1.000 18.62923 146 ALA A O 1
ATOM 1174 N N . ARG A 1 154 ? -1.62470 6.02990 2.75790 0.932 15.56878 147 ARG A N 1
ATOM 1175 C CA . ARG A 1 154 ? -1.25797 7.19897 3.54523 0.932 16.43340 147 ARG A CA 1
ATOM 1176 C C . ARG A 1 154 ? -1.90245 7.17191 4.92840 0.932 16.26324 147 ARG A C 1
ATOM 1177 O O . ARG A 1 154 ? -1.25511 7.50387 5.93113 0.932 16.83909 147 ARG A O 1
ATOM 1185 N N . LEU A 1 155 ? -3.17560 6.77464 5.00458 1.000 17.33975 148 LEU A N 1
ATOM 1186 C CA . LEU A 1 155 ? -3.84026 6.65662 6.30053 1.000 17.68624 148 LEU A CA 1
ATOM 1187 C C . LEU A 1 155 ? -3.15675 5.62340 7.18195 1.000 17.82228 148 LEU A C 1
ATOM 1188 O O . LEU A 1 155 ? -2.83502 5.89551 8.34597 1.000 18.74569 148 LEU A O 1
ATOM 1193 N N . LEU A 1 156 ? -2.95053 4.41747 6.64527 1.000 17.46362 149 LEU A N 1
ATOM 1194 C CA . LEU A 1 156 ? -2.34850 3.33514 7.42209 1.000 19.68066 149 LEU A CA 1
ATOM 1195 C C . LEU A 1 156 ? -0.95326 3.69251 7.90597 1.000 20.07247 149 LEU A C 1
ATOM 1196 O O . LEU A 1 156 ? -0.54407 3.28203 9.00009 1.000 21.55578 149 LEU A O 1
ATOM 1201 N N . GLU A 1 157 ? -0.18992 4.40796 7.08582 0.945 18.35094 150 GLU A N 1
ATOM 1202 C CA . GLU A 1 157 ? 1.21559 4.62627 7.37116 0.945 19.36638 150 GLU A CA 1
ATOM 1203 C C . GLU A 1 157 ? 1.46999 5.81521 8.28009 0.945 18.24109 150 GLU A C 1
ATOM 1204 O O . GLU A 1 157 ? 2.56609 5.91139 8.83592 0.945 18.73514 150 GLU A O 1
ATOM 1210 N N . ASN A 1 158 ? 0.48288 6.69481 8.48491 1.000 17.99317 151 ASN A N 1
ATOM 1211 C CA . ASN A 1 158 ? 0.75091 7.96994 9.12917 1.000 17.33291 151 ASN A CA 1
ATOM 1212 C C . ASN A 1 158 ? -0.05638 8.26189 10.38203 1.000 15.13242 151 ASN A C 1
ATOM 1213 O O . ASN A 1 158 ? 0.29674 9.19897 11.11213 1.000 16.06369 151 ASN A O 1
ATOM 1218 N N . PHE A 1 159 ? -1.11417 7.51635 10.66399 1.000 16.64970 152 PHE A N 1
ATOM 1219 C CA . PHE A 1 159 ? -1.98001 7.88559 11.76751 1.000 15.34788 152 PHE A CA 1
ATOM 1220 C C . PHE A 1 159 ? -2.07365 6.76838 12.78993 1.000 14.15758 152 PHE A C 1
ATOM 1221 O O . PHE A 1 159 ? -1.86668 5.59043 12.48110 1.000 16.39502 152 PHE A O 1
ATOM 1229 N N . SER A 1 160 ? -2.36536 7.17582 14.01900 1.000 14.22526 153 SER A N 1
ATOM 1230 C CA . SER A 1 160 ? -2.49988 6.25851 15.13232 1.000 13.70894 153 SER A CA 1
ATOM 1231 C C . SER A 1 160 ? -3.75397 5.40461 14.99051 1.000 14.84380 153 SER A C 1
ATOM 1232 O O . SER A 1 160 ? -4.70727 5.74780 14.27978 1.000 14.61544 153 SER A O 1
ATOM 1235 N N . ARG A 1 161 ? -3.74922 4.27953 15.70422 1.000 15.92672 154 ARG A N 1
ATOM 1236 C CA . ARG A 1 161 ? -4.94792 3.45117 15.76877 1.000 16.79109 154 ARG A CA 1
ATOM 1237 C C . ARG A 1 161 ? -6.12308 4.23451 16.34136 1.000 16.17132 154 ARG A C 1
ATOM 1238 O O . ARG A 1 161 ? -7.25916 4.09702 15.87185 1.000 16.91277 154 ARG A O 1
ATOM 1246 N N . LYS A 1 162 ? -5.86597 5.08222 17.34097 1.000 15.63770 155 LYS A N 1
ATOM 1247 C CA . LYS A 1 162 ? -6.93344 5.89538 17.91642 1.000 15.70633 155 LYS A CA 1
ATOM 1248 C C . LYS A 1 162 ? -7.58733 6.76631 16.85494 1.000 16.42452 155 LYS A C 1
ATOM 1249 O O . LYS A 1 162 ? -8.81791 6.88786 16.80980 1.000 17.85372 155 LYS A O 1
ATOM 1255 N N . THR A 1 163 ? -6.78117 7.36872 15.97964 1.000 14.30312 156 THR A N 1
ATOM 1256 C CA . THR A 1 163 ? -7.33438 8.18834 14.90655 1.000 13.97603 156 THR A CA 1
ATOM 1257 C C . THR A 1 163 ? -8.12264 7.34831 13.91394 1.000 14.40490 156 THR A C 1
ATOM 1258 O O . THR A 1 163 ? -9.22792 7.72692 13.51038 1.000 14.40998 156 THR A O 1
ATOM 1262 N N . LEU A 1 164 ? -7.57319 6.19921 13.50823 1.000 13.78625 157 LEU A N 1
ATOM 1263 C CA . LEU A 1 164 ? -8.26868 5.36863 12.53265 1.000 12.80195 157 LEU A CA 1
ATOM 1264 C C . LEU A 1 164 ? -9.60936 4.88915 13.06825 1.000 12.83037 157 LEU A C 1
ATOM 1265 O O . LEU A 1 164 ? -10.54832 4.68285 12.28885 1.000 14.64802 157 LEU A O 1
ATOM 1270 N N . ASN A 1 165 ? -9.72355 4.70762 14.38725 1.000 11.92825 158 ASN A N 1
ATOM 1271 C CA . ASN A 1 165 ? -10.96839 4.24284 14.99351 1.000 12.94567 158 ASN A CA 1
ATOM 1272 C C . ASN A 1 165 ? -11.99490 5.35369 15.16503 1.000 15.00923 158 ASN A C 1
ATOM 1273 O O . ASN A 1 165 ? -13.12578 5.07130 15.58012 1.000 16.94825 158 ASN A O 1
ATOM 1278 N N . ASP A 1 166 ? -11.62236 6.59466 14.84691 1.000 13.94824 159 ASP A N 1
ATOM 1279 C CA . ASP A 1 166 ? -12.44786 7.78315 15.06181 1.000 13.58146 159 ASP A CA 1
ATOM 1280 C C . ASP A 1 166 ? -13.06057 8.15439 13.71577 1.000 12.62920 159 ASP A C 1
ATOM 1281 O O . ASP A 1 166 ? -12.38248 8.71727 12.85494 1.000 13.68664 159 ASP A O 1
ATOM 1286 N N . ASP A 1 167 ? -14.34878 7.84135 13.53808 1.000 13.93790 160 ASP A N 1
ATOM 1287 C CA . ASP A 1 167 ? -14.98074 7.98056 12.22438 1.000 13.75595 160 ASP A CA 1
ATOM 1288 C C . ASP A 1 167 ? -14.89055 9.40513 11.69733 1.000 16.40216 160 ASP A C 1
ATOM 1289 O O . ASP A 1 167 ? -14.62886 9.61927 10.50334 1.000 17.62445 160 ASP A O 1
ATOM 1294 N N . VAL A 1 168 ? -15.12129 10.39367 12.56252 1.000 15.07662 161 VAL A N 1
ATOM 1295 C CA . VAL A 1 168 ? -15.08544 11.77778 12.10615 1.000 16.25720 161 VAL A CA 1
ATOM 1296 C C . VAL A 1 168 ? -13.66389 12.18926 11.75420 1.000 16.72110 161 VAL A C 1
ATOM 1297 O O . VAL A 1 168 ? -13.43139 12.83841 10.72646 1.000 18.23458 161 VAL A O 1
ATOM 1301 N N . ALA A 1 169 ? -12.68501 11.80421 12.58128 1.000 15.24584 162 ALA A N 1
ATOM 1302 C CA . ALA A 1 169 ? -11.30426 12.18871 12.30008 1.000 14.81948 162 ALA A CA 1
ATOM 1303 C C . ALA A 1 169 ? -10.81719 11.56219 10.99911 1.000 15.36270 162 ALA A C 1
ATOM 1304 O O . ALA A 1 169 ? -10.16777 12.23162 10.18605 1.000 14.66707 162 ALA A O 1
ATOM 1306 N N . VAL A 1 170 ? -11.14040 10.28199 10.78081 1.000 16.31682 163 VAL A N 1
ATOM 1307 C CA . VAL A 1 170 ? -10.75877 9.59978 9.54479 1.000 18.92695 163 VAL A CA 1
ATOM 1308 C C . VAL A 1 170 ? -11.30181 10.33646 8.33231 1.000 20.00034 163 VAL A C 1
ATOM 1309 O O . VAL A 1 170 ? -10.58530 10.56110 7.35089 1.000 20.61199 163 VAL A O 1
ATOM 1313 N N . GLY A 1 171 ? -12.58829 10.68501 8.36145 1.000 19.07733 164 GLY A N 1
ATOM 1314 C CA . GLY A 1 171 ? -13.14946 11.43725 7.25476 1.000 21.46973 164 GLY A CA 1
ATOM 1315 C C . GLY A 1 171 ? -12.40409 12.73496 7.00894 1.000 21.58243 164 GLY A C 1
ATOM 1316 O O . GLY A 1 171 ? -12.14861 13.11153 5.86227 1.000 23.40775 164 GLY A O 1
ATOM 1317 N N . ASP A 1 172 ? -12.01617 13.42033 8.08535 1.000 20.68021 165 ASP A N 1
ATOM 1318 C CA . ASP A 1 172 ? -11.29690 14.67965 7.93926 1.000 22.00250 165 ASP A CA 1
ATOM 1319 C C . ASP A 1 172 ? -9.93267 14.47007 7.29862 1.000 22.49016 165 ASP A C 1
ATOM 1320 O O . ASP A 1 172 ? -9.52000 15.26219 6.44626 1.000 25.20544 165 ASP A O 1
ATOM 1325 N N . TRP A 1 173 ? -9.21666 13.41333 7.69379 1.000 19.68231 166 TRP A N 1
ATOM 1326 C CA . TRP A 1 173 ? -7.86796 13.21557 7.16895 1.000 18.94866 166 TRP A CA 1
ATOM 1327 C C . TRP A 1 173 ? -7.90744 12.80725 5.70534 1.000 22.99118 166 TRP A C 1
ATOM 1328 O O . TRP A 1 173 ? -7.03197 13.19606 4.92091 1.000 25.22177 166 TRP A O 1
ATOM 1339 N N . ILE A 1 174 ? -8.91204 12.02286 5.31614 1.000 26.32838 167 ILE A N 1
ATOM 1340 C CA . ILE A 1 174 ? -9.08430 11.71912 3.89998 1.000 30.17426 167 ILE A CA 1
ATOM 1341 C C . ILE A 1 174 ? -9.23705 13.00801 3.10314 1.000 34.46274 167 ILE A C 1
ATOM 1342 O O . ILE A 1 174 ? -8.65035 13.16360 2.02602 1.000 35.43991 167 ILE A O 1
ATOM 1347 N N . ALA A 1 175 ? -9.99724 13.96684 3.63770 1.000 37.12814 168 ALA A N 1
ATOM 1348 C CA . ALA A 1 175 ? -10.16041 15.24775 2.95754 1.000 40.11340 168 ALA A CA 1
ATOM 1349 C C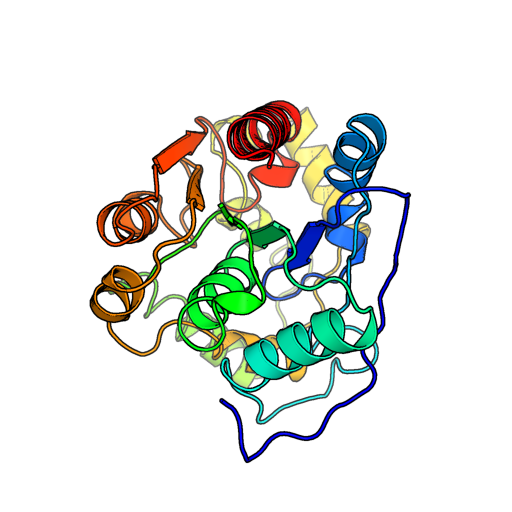 . ALA A 1 175 ? -8.87879 16.07431 2.99948 1.000 42.40051 168 ALA A C 1
ATOM 1350 O O . ALA A 1 175 ? -8.56312 16.78375 2.03573 1.000 42.94909 168 ALA A O 1
ATOM 1352 N N . MET A 1 176 ? -8.13708 16.01338 4.11113 1.000 42.50595 169 MET A N 1
ATOM 1353 C CA . MET A 1 176 ? -6.87787 16.74838 4.20890 1.000 43.12830 169 MET A CA 1
ATOM 1354 C C . MET A 1 176 ? -5.92972 16.37633 3.08091 1.000 43.28077 169 MET A C 1
ATOM 1355 O O . MET A 1 176 ? -5.14079 17.21526 2.62906 1.000 45.65715 169 MET A O 1
ATOM 1360 N N . PHE A 1 177 ? -6.00114 15.13073 2.60349 1.000 40.03620 170 PHE A N 1
ATOM 1361 C CA . PHE A 1 177 ? -5.10754 14.68844 1.54015 1.000 38.85829 170 PHE A CA 1
ATOM 1362 C C . PHE A 1 177 ? -5.28124 15.50116 0.26380 1.000 41.60230 170 PHE A C 1
ATOM 1363 O O . PHE A 1 177 ? -4.35106 15.56183 -0.54712 1.000 40.65280 170 PHE A O 1
ATOM 1371 N N . SER A 1 178 ? -6.44043 16.13465 0.07064 1.000 43.07435 171 SER A N 1
ATOM 1372 C CA . SER A 1 178 ? -6.61979 17.02968 -1.06689 1.000 45.69701 171 SER A CA 1
ATOM 1373 C C . SER A 1 178 ? -5.92375 18.36943 -0.87194 1.000 48.11942 171 SER A C 1
ATOM 1374 O O . SER A 1 178 ? -5.60181 19.03340 -1.86094 1.000 48.77950 171 SER A O 1
ATOM 1377 N N . MET A 1 179 ? -5.68764 18.78115 0.37247 1.000 50.96137 172 MET A N 1
ATOM 1378 C CA . MET A 1 179 ? -4.92691 19.99307 0.64402 1.000 52.59995 172 MET A CA 1
ATOM 1379 C C . MET A 1 179 ? -3.42238 19.75575 0.65501 1.000 52.67333 172 MET A C 1
ATOM 1380 O O . MET A 1 179 ? -2.65635 20.71243 0.49655 1.000 52.07653 172 MET A O 1
ATOM 1382 N N . TRP A 1 180 ? -2.98251 18.51160 0.83637 1.000 50.79006 173 TRP A N 1
ATOM 1383 C CA . TRP A 1 180 ? -1.56201 18.16202 0.86617 1.000 49.84495 173 TRP A CA 1
ATOM 1384 C C . TRP A 1 180 ? -1.31876 16.97506 -0.06062 1.000 45.91758 173 TRP A C 1
ATOM 1385 O O . TRP A 1 180 ? -1.05671 15.85627 0.39462 1.000 43.07975 173 TRP A O 1
ATOM 1396 N N . PRO A 1 181 ? -1.39246 17.18425 -1.37336 1.000 44.61542 174 PRO A N 1
ATOM 1397 C CA . PRO A 1 181 ? -1.03951 16.10390 -2.29776 1.000 43.14636 174 PRO A CA 1
ATOM 1398 C C . PRO A 1 181 ? 0.45768 15.85270 -2.28325 1.000 40.67371 174 PRO A C 1
ATOM 1399 O O . PRO A 1 181 ? 1.26096 16.75793 -2.04340 1.000 39.44807 174 PRO A O 1
ATOM 1403 N N . ILE A 1 182 ? 0.83138 14.60262 -2.52575 1.000 36.30602 175 ILE A N 1
ATOM 1404 C CA . ILE A 1 182 ? 2.23703 14.21687 -2.62459 1.000 31.91868 175 ILE A CA 1
ATOM 1405 C C . ILE A 1 182 ? 2.42361 13.61083 -4.00949 1.000 30.56742 175 ILE A C 1
ATOM 1406 O O . ILE A 1 182 ? 2.24336 12.40841 -4.21963 1.000 31.04506 175 ILE A O 1
ATOM 1411 N N . LYS A 1 183 ? 2.78898 14.45652 -4.96687 1.000 29.81261 176 LYS A N 1
ATOM 1412 C CA . LYS A 1 183 ? 2.96563 14.01194 -6.33977 1.000 31.34309 176 LYS A CA 1
ATOM 1413 C C . LYS A 1 183 ? 4.22913 13.17272 -6.46544 1.000 27.22922 176 LYS A C 1
ATOM 1414 O O . LYS A 1 183 ? 5.26166 13.47022 -5.85184 1.000 25.98165 176 LYS A O 1
ATOM 1420 N N . SER A 1 184 ? 4.13640 12.10243 -7.24773 1.000 26.61466 177 SER A N 1
ATOM 1421 C CA . SER A 1 184 ? 5.28122 11.23547 -7.50604 1.000 26.14053 177 SER A CA 1
ATOM 1422 C C . SER A 1 184 ? 6.16054 11.93629 -8.53251 1.000 24.90027 177 SER A C 1
ATOM 1423 O O . SER A 1 184 ? 5.84643 11.95652 -9.71928 1.000 28.54351 177 SER A O 1
ATOM 1426 N N . THR A 1 185 ? 7.25097 12.53455 -8.07553 1.000 21.85111 178 THR A N 1
ATOM 1427 C CA . THR A 1 185 ? 8.15036 13.32785 -8.89475 1.000 19.90781 178 THR A CA 1
ATOM 1428 C C . THR A 1 185 ? 9.55589 12.74894 -8.83873 1.000 19.59225 178 THR A C 1
ATOM 1429 O O . THR A 1 185 ? 9.87406 11.95315 -7.94576 1.000 21.14413 178 THR A O 1
ATOM 1433 N N . PRO A 1 186 ? 10.43495 13.14496 -9.76320 1.000 19.92131 179 PRO A N 1
ATOM 1434 C CA . PRO A 1 186 ? 11.84797 12.75858 -9.61557 1.000 20.26573 179 PRO A CA 1
ATOM 1435 C C . PRO A 1 186 ? 12.44640 13.20210 -8.29436 1.000 19.60819 179 PRO A C 1
ATOM 1436 O O . PRO A 1 186 ? 13.22679 12.45614 -7.68861 1.000 20.08527 179 PRO A O 1
ATOM 1440 N N . GLY A 1 187 ? 12.08747 14.40014 -7.82575 1.000 19.56371 180 GLY A N 1
ATOM 1441 C CA . GLY A 1 187 ? 12.60163 14.87541 -6.54977 1.000 16.95928 180 GLY A CA 1
ATOM 1442 C C . GLY A 1 187 ? 12.14959 14.02975 -5.37379 1.000 14.51784 180 GLY A C 1
ATOM 1443 O O . GLY A 1 187 ? 12.92278 13.79087 -4.43793 1.000 16.02219 180 GLY A O 1
ATOM 1444 N N . LEU A 1 188 ? 10.88618 13.58346 -5.39165 1.000 16.26832 181 LEU A N 1
ATOM 1445 C CA . LEU A 1 188 ? 10.39912 12.71255 -4.32558 1.000 16.22913 181 LEU A CA 1
ATOM 1446 C C . LEU A 1 188 ? 11.14613 11.38585 -4.31967 1.000 15.81059 181 LEU A C 1
ATOM 1447 O O . LEU A 1 188 ? 11.47042 10.84585 -3.25139 1.000 15.55354 181 LEU A O 1
ATOM 1452 N N . ARG A 1 189 ? 11.42730 10.84546 -5.50564 1.000 17.19109 182 ARG A N 1
ATOM 1453 C CA . ARG A 1 189 ? 12.16800 9.59345 -5.59314 1.000 18.12722 182 ARG A CA 1
ATOM 1454 C C . ARG A 1 189 ? 13.58971 9.75909 -5.07708 1.000 18.03336 182 ARG A C 1
ATOM 1455 O O . ARG A 1 189 ? 14.11855 8.86914 -4.40160 1.000 18.32583 182 ARG A O 1
ATOM 1463 N N . CYS A 1 190 ? 14.22534 10.89103 -5.38154 1.000 15.76460 183 CYS A N 1
ATOM 1464 C CA . CYS A 1 190 ? 15.58689 11.10436 -4.90800 1.000 15.03704 183 CYS A CA 1
ATOM 1465 C C . CYS A 1 190 ? 15.61380 11.32821 -3.39970 1.000 15.75659 183 CYS A C 1
ATOM 1466 O O . CYS A 1 190 ? 16.53642 10.87010 -2.71577 1.000 17.30574 183 CYS A O 1
ATOM 1469 N N . GLN A 1 191 ? 14.59790 12.00904 -2.85808 1.000 15.32874 184 GLN A N 1
ATOM 1470 C CA . GLN A 1 191 ? 14.51671 12.17709 -1.41132 1.000 14.68170 184 GLN A CA 1
ATOM 1471 C C . GLN A 1 191 ? 14.44412 10.84174 -0.68845 1.000 15.43834 184 GLN A C 1
ATOM 1472 O O . GLN A 1 191 ? 14.86033 10.74224 0.47227 1.000 15.96640 184 GLN A O 1
ATOM 1478 N N . LEU A 1 192 ? 13.91458 9.80875 -1.34772 1.000 17.09371 185 LEU A N 1
ATOM 1479 C CA . LEU A 1 192 ? 13.85091 8.49532 -0.72128 1.000 18.43973 185 LEU A CA 1
ATOM 1480 C C . LEU A 1 192 ? 15.23727 8.00169 -0.32527 1.000 19.85683 185 LEU A C 1
ATOM 1481 O O . LEU A 1 192 ? 15.38174 7.29089 0.67453 1.000 21.82863 185 LEU A O 1
ATOM 1486 N N . ASP A 1 193 ? 16.26962 8.39572 -1.06728 1.000 19.98704 186 ASP A N 1
ATOM 1487 C CA . ASP A 1 193 ? 17.63058 7.96754 -0.77578 1.000 21.94377 186 ASP A CA 1
ATOM 1488 C C . ASP A 1 193 ? 18.34376 8.86896 0.22411 1.000 19.95086 186 ASP A C 1
ATOM 1489 O O . ASP A 1 193 ? 19.46729 8.54813 0.63783 1.000 21.25882 186 ASP A O 1
ATOM 1494 N N . CYS A 1 194 ? 17.73086 9.98579 0.60966 1.000 18.93954 187 CYS A N 1
ATOM 1495 C CA . CYS A 1 194 ? 18.31752 10.89985 1.58941 1.000 18.04498 187 CYS A CA 1
ATOM 1496 C C . CYS A 1 194 ? 17.92311 10.42515 2.98662 1.000 18.57984 187 CYS A C 1
ATOM 1497 O O . CYS A 1 194 ? 17.09998 11.01078 3.69501 1.000 18.67425 187 CYS A O 1
ATOM 1500 N N . ALA A 1 195 ? 18.53075 9.30904 3.36111 1.000 18.34571 188 ALA A N 1
ATOM 1501 C CA . ALA A 1 195 ? 18.14098 8.53331 4.52597 1.000 18.14026 188 ALA A CA 1
ATOM 1502 C C . ALA A 1 195 ? 19.38153 7.82920 5.04127 1.000 18.88701 188 ALA A C 1
ATOM 1503 O O . ALA A 1 195 ? 20.37009 7.69980 4.30957 1.000 21.00456 188 ALA A O 1
ATOM 1505 N N . PRO A 1 196 ? 19.37676 7.38104 6.29242 1.000 17.96380 189 PRO A N 1
ATOM 1506 C CA . PRO A 1 196 ? 20.56830 6.69975 6.81288 1.000 19.67830 189 PRO A CA 1
ATOM 1507 C C . PRO A 1 196 ? 20.89064 5.46303 5.99571 1.000 25.42264 189 PRO A C 1
ATOM 1508 O O . PRO A 1 196 ? 20.14654 4.48443 6.02224 1.000 34.89264 189 PRO A O 1
ATOM 1512 N N . GLN A 1 197 ? 21.97858 5.51983 5.24162 1.000 26.80558 190 GLN A N 1
ATOM 1513 C CA . GLN A 1 197 ? 22.48286 4.35852 4.52954 1.000 28.42459 190 GLN A CA 1
ATOM 1514 C C . GLN A 1 197 ? 23.44329 3.54593 5.38004 1.000 26.42598 190 GLN A C 1
ATOM 1515 O O . GLN A 1 197 ? 23.79168 2.42144 5.00451 1.000 30.92101 190 GLN A O 1
ATOM 1517 N N . THR A 1 198 ? 23.86180 4.09711 6.51730 1.000 22.53651 191 THR A N 1
ATOM 1518 C CA . THR A 1 198 ? 24.89243 3.54359 7.37377 1.000 21.94416 191 THR A CA 1
ATOM 1519 C C . THR A 1 198 ? 24.47778 3.76802 8.81656 1.000 20.27786 191 THR A C 1
ATOM 1520 O O . THR A 1 198 ? 23.46533 4.41488 9.09978 1.000 21.67937 191 THR A O 1
ATOM 1524 N N . TYR A 1 199 ? 25.29664 3.27101 9.73477 1.000 19.92230 192 TYR A N 1
ATOM 1525 C CA . TYR A 1 199 ? 25.02339 3.35553 11.16639 1.000 18.43725 192 TYR A CA 1
ATOM 1526 C C . TYR A 1 199 ? 25.57477 4.68811 11.66974 1.000 17.68003 192 TYR A C 1
ATOM 1527 O O . TYR A 1 199 ? 26.77885 4.82983 11.88189 1.000 19.68739 192 TYR A O 1
ATOM 1536 N N . ARG A 1 200 ? 24.69356 5.67789 11.85249 1.000 16.06129 193 ARG A N 1
ATOM 1537 C CA . ARG A 1 200 ? 25.12611 7.04486 12.12630 1.000 15.79891 193 ARG A CA 1
ATOM 1538 C C . ARG A 1 200 ? 25.15165 7.39825 13.60662 1.000 15.58402 193 ARG A C 1
ATOM 1539 O O . ARG A 1 200 ? 25.62252 8.48986 13.95790 1.000 15.86329 193 ARG A O 1
ATOM 1547 N N . LEU A 1 201 ? 24.67063 6.51453 14.47526 1.000 15.49392 194 LEU A N 1
ATOM 1548 C CA . LEU A 1 201 ? 24.61945 6.84528 15.89460 1.000 15.47053 194 LEU A CA 1
ATOM 1549 C C . LEU A 1 201 ? 25.97617 7.23115 16.47326 1.000 16.17469 194 LEU A C 1
ATOM 1550 O O . LEU A 1 201 ? 26.02430 8.20534 17.24594 1.000 16.96867 194 LEU A O 1
ATOM 1555 N N . PRO A 1 202 ? 27.09152 6.55680 16.15329 1.000 15.69561 195 PRO A N 1
ATOM 1556 C CA . PRO A 1 202 ? 28.38143 7.00188 16.71671 1.000 15.43489 195 PRO A CA 1
ATOM 1557 C C . PRO A 1 202 ? 28.72099 8.43969 16.37269 1.000 16.00951 195 PRO A C 1
ATOM 1558 O O . PRO A 1 202 ? 29.26895 9.16400 17.21454 1.000 17.62607 195 PRO A O 1
ATOM 1562 N N . ALA A 1 203 ? 28.39912 8.87858 15.15662 1.000 14.41530 196 ALA A N 1
ATOM 1563 C CA . ALA A 1 203 ? 28.67595 10.26072 14.78412 1.000 13.88492 196 ALA A CA 1
ATOM 1564 C C . ALA A 1 203 ? 27.89461 11.23399 15.65876 1.000 14.23588 196 ALA A C 1
ATOM 1565 O O . ALA A 1 203 ? 28.39183 12.31878 15.97972 1.000 15.76303 196 ALA A O 1
ATOM 1567 N N . TYR A 1 204 ? 26.67972 10.86133 16.07095 1.000 13.04137 197 TYR A N 1
ATOM 1568 C CA . TYR A 1 204 ? 25.85909 11.78824 16.84036 1.000 11.92876 197 TYR A CA 1
ATOM 1569 C C . TYR A 1 204 ? 26.35196 11.95617 18.27018 1.000 13.55549 197 TYR A C 1
ATOM 1570 O O . TYR A 1 204 ? 25.93993 12.90707 18.94712 1.000 14.64034 197 TYR A O 1
ATOM 1579 N N . ARG A 1 205 ? 27.22873 11.07560 18.74445 0.947 14.63202 198 ARG A N 1
ATOM 1580 C CA . ARG A 1 205 ? 27.77941 11.26216 20.07902 1.000 17.26647 198 ARG A CA 1
ATOM 1581 C C . ARG A 1 205 ? 28.62183 12.52589 20.17912 0.998 16.52291 198 ARG A C 1
ATOM 1582 O O . ARG A 1 205 ? 28.90519 12.97462 21.29326 0.820 17.30565 198 ARG A O 1
ATOM 1590 N N . ASN A 1 206 ? 28.99275 13.12734 19.04627 1.000 16.65136 199 ASN A N 1
ATOM 1591 C CA . ASN A 1 206 ? 29.77834 14.35618 19.02059 1.000 18.32113 199 ASN A CA 1
ATOM 1592 C C . ASN A 1 206 ? 28.94135 15.61855 19.15030 1.000 16.44885 199 ASN A C 1
ATOM 1593 O O . ASN A 1 206 ? 29.50881 16.69178 19.38275 1.000 19.46541 199 ASN A O 1
ATOM 1598 N N . ILE A 1 207 ? 27.62416 15.52576 18.99326 1.000 14.31574 200 ILE A N 1
ATOM 1599 C CA . ILE A 1 207 ? 26.77891 16.71468 18.98576 1.000 13.67709 200 ILE A CA 1
ATOM 1600 C C . ILE A 1 207 ? 26.57015 17.16182 20.42259 1.000 13.48593 200 ILE A C 1
ATOM 1601 O O . ILE A 1 207 ? 25.94784 16.44861 21.21417 1.000 14.78222 200 ILE A O 1
ATOM 1606 N N . ALA A 1 208 ? 27.08272 18.34648 20.76206 1.000 13.66348 201 ALA A N 1
ATOM 1607 C CA . ALA A 1 208 ? 27.01401 18.84504 22.13335 1.000 14.49394 201 ALA A CA 1
ATOM 1608 C C . ALA A 1 208 ? 25.77595 19.69137 22.42186 1.000 14.91770 201 ALA A C 1
ATOM 1609 O O . ALA A 1 208 ? 25.44024 19.89040 23.59652 1.000 16.74177 201 ALA A O 1
ATOM 1611 N N . ALA A 1 209 ? 25.09253 20.18539 21.39293 1.000 14.70794 202 ALA A N 1
ATOM 1612 C CA . ALA A 1 209 ? 23.96283 21.08354 21.59720 1.000 14.03181 202 ALA A CA 1
ATOM 1613 C C . ALA A 1 209 ? 22.77628 20.35386 22.22387 1.000 12.35011 202 ALA A C 1
ATOM 1614 O O . ALA A 1 209 ? 22.61105 19.14189 22.04472 1.000 14.34185 202 ALA A O 1
ATOM 1616 N N . PRO A 1 210 ? 21.92967 21.07197 22.96152 1.000 13.51776 203 PRO A N 1
ATOM 1617 C CA . PRO A 1 210 ? 20.71958 20.44334 23.51122 1.000 12.40018 203 PRO A CA 1
ATOM 1618 C C . PRO A 1 210 ? 19.74639 20.04863 22.41424 1.000 12.06888 203 PRO A C 1
ATOM 1619 O O . PRO A 1 210 ? 19.51184 20.79747 21.46092 1.000 11.95715 203 PRO A O 1
ATOM 1623 N N . VAL A 1 211 ? 19.16561 18.86398 22.56366 1.000 10.65203 204 VAL A N 1
ATOM 1624 C CA . VAL A 1 211 ? 18.25565 18.31777 21.56654 1.000 11.14110 204 VAL A CA 1
ATOM 1625 C C . VAL A 1 211 ? 17.08916 17.65923 22.28138 1.000 11.41228 204 VAL A C 1
ATOM 1626 O O . VAL A 1 211 ? 17.27564 16.98132 23.29825 1.000 13.11326 204 VAL A O 1
ATOM 1630 N N . LEU A 1 212 ? 15.88655 17.84471 21.73792 1.000 10.01897 205 LEU A N 1
ATOM 1631 C CA . LEU A 1 212 ? 14.70777 17.07607 22.12133 1.000 10.21417 205 LEU A CA 1
ATOM 1632 C C . LEU A 1 212 ? 14.36200 16.14050 20.97119 1.000 10.41515 205 LEU A C 1
ATOM 1633 O O . LEU A 1 212 ? 14.14953 16.60201 19.84620 1.000 10.97740 205 LEU A O 1
ATOM 1638 N N . VAL A 1 213 ? 14.31775 14.83633 21.24137 1.000 9.94358 206 VAL A N 1
ATOM 1639 C CA . VAL A 1 213 ? 13.86715 13.85603 20.25491 1.000 9.31560 206 VAL A CA 1
ATOM 1640 C C . VAL A 1 213 ? 12.45232 13.45690 20.62111 1.000 10.32208 206 VAL A C 1
ATOM 1641 O O . VAL A 1 213 ? 12.19979 13.04214 21.75776 1.000 11.80507 206 VAL A O 1
ATOM 1645 N N . ILE A 1 214 ? 11.52915 13.58908 19.67418 1.000 9.12756 207 ILE A N 1
ATOM 1646 C CA . ILE A 1 214 ? 10.13387 13.22777 19.89393 1.000 8.40823 207 ILE A CA 1
ATOM 1647 C C . ILE A 1 214 ? 9.82274 11.99897 19.05103 1.000 8.89497 207 ILE A C 1
ATOM 1648 O O . ILE A 1 214 ? 10.01117 12.00593 17.82514 1.000 9.34834 207 ILE A O 1
ATOM 1653 N N . GLY A 1 215 ? 9.36452 10.94128 19.71247 1.000 9.55408 208 GLY A N 1
ATOM 1654 C CA . GLY A 1 215 ? 8.87673 9.74801 19.04804 1.000 10.87439 208 GLY A CA 1
ATOM 1655 C C . GLY A 1 215 ? 7.36410 9.67563 19.15052 1.000 11.73348 208 GLY A C 1
ATOM 1656 O O . GLY A 1 215 ? 6.76792 10.16037 20.11724 1.000 11.94636 208 GLY A O 1
ATOM 1657 N N . PHE A 1 216 ? 6.74579 9.09015 18.13392 1.000 9.61945 209 PHE A N 1
ATOM 1658 C CA . PHE A 1 216 ? 5.30350 8.93375 18.04885 1.000 9.77535 209 PHE A CA 1
ATOM 1659 C C . PHE A 1 216 ? 4.97212 7.45963 18.27506 1.000 10.15528 209 PHE A C 1
ATOM 1660 O O . PHE A 1 216 ? 5.45905 6.59295 17.54097 1.000 11.19600 209 PHE A O 1
ATOM 1668 N N . ALA A 1 217 ? 4.14728 7.17424 19.28508 1.000 11.08157 210 ALA A N 1
ATOM 1669 C CA . ALA A 1 217 ? 4.04875 5.80160 19.78621 1.000 11.84632 210 ALA A CA 1
ATOM 1670 C C . ALA A 1 217 ? 3.59964 4.80044 18.72528 1.000 11.29009 210 ALA A C 1
ATOM 1671 O O . ALA A 1 217 ? 4.03269 3.64021 18.75272 1.000 14.14303 210 ALA A O 1
ATOM 1673 N N . ASP A 1 218 ? 2.72857 5.20922 17.80230 1.000 13.00321 211 ASP A N 1
ATOM 1674 C CA . ASP A 1 218 ? 2.16610 4.30822 16.80455 1.000 13.19867 211 ASP A CA 1
ATOM 1675 C C . ASP A 1 218 ? 2.88779 4.40513 15.46736 1.000 12.95291 211 ASP A C 1
ATOM 1676 O O . ASP A 1 218 ? 2.41300 3.85000 14.47743 1.000 15.80901 211 ASP A O 1
ATOM 1681 N N . ASP A 1 219 ? 4.02664 5.09057 15.42141 1.000 11.86413 212 ASP A N 1
ATOM 1682 C CA . ASP A 1 219 ? 4.73792 5.33916 14.17111 1.000 11.88557 212 ASP A CA 1
ATOM 1683 C C . ASP A 1 219 ? 5.35603 4.04996 13.63143 1.000 12.54017 212 ASP A C 1
ATOM 1684 O O . ASP A 1 219 ? 6.19533 3.43171 14.28679 1.000 13.66108 212 ASP A O 1
ATOM 1689 N N . VAL A 1 220 ? 4.95609 3.65750 12.42232 1.000 12.99370 213 VAL A N 1
ATOM 1690 C CA A VAL A 1 220 ? 5.52456 2.47449 11.78071 0.605 14.55475 213 VAL A CA 1
ATOM 1691 C CA B VAL A 1 220 ? 5.50000 2.47439 11.76384 0.395 13.50082 213 VAL A CA 1
ATOM 1692 C C . VAL A 1 220 ? 6.53705 2.82444 10.69849 1.000 13.23303 213 VAL A C 1
ATOM 1693 O O . VAL A 1 220 ? 7.23920 1.92394 10.20492 1.000 14.68801 213 VAL A O 1
ATOM 1700 N N . VAL A 1 221 ? 6.64386 4.09163 10.31672 1.000 14.96473 214 VAL A N 1
ATOM 1701 C CA . VAL A 1 221 ? 7.61491 4.50492 9.30962 1.000 16.83015 214 VAL A CA 1
ATOM 1702 C C . VAL A 1 221 ? 8.97229 4.75882 9.94928 1.000 18.19132 214 VAL A C 1
ATOM 1703 O O . VAL A 1 221 ? 10.01197 4.34461 9.42100 1.000 21.02803 214 VAL A O 1
ATOM 1707 N N . THR A 1 222 ? 8.97558 5.46255 11.08389 1.000 15.87039 215 THR A N 1
ATOM 1708 C CA . THR A 1 222 ? 10.16310 5.68122 11.91050 1.000 15.70075 215 THR A CA 1
ATOM 1709 C C . THR A 1 222 ? 9.75417 5.27454 13.31861 1.000 14.93046 215 THR A C 1
ATOM 1710 O O . THR A 1 222 ? 9.26216 6.10242 14.09851 1.000 16.46004 215 THR A O 1
ATOM 1714 N N . PRO A 1 223 ? 9.91629 4.00030 13.66948 1.000 13.29442 216 PRO A N 1
ATOM 1715 C CA . PRO A 1 223 ? 9.38061 3.52202 14.94072 1.000 13.31936 216 PRO A CA 1
ATOM 1716 C C . PRO A 1 223 ? 10.05624 4.20432 16.11162 1.000 12.77535 216 PRO A C 1
ATOM 1717 O O . PRO A 1 223 ? 11.23991 4.58649 16.03801 1.000 13.07370 216 PRO A O 1
ATOM 1721 N N . PRO A 1 224 ? 9.33776 4.37812 17.22312 1.000 12.80342 217 PRO A N 1
ATOM 1722 C CA . PRO A 1 224 ? 9.89777 5.15227 18.33948 1.000 14.88662 217 PRO A CA 1
ATOM 1723 C C . PRO A 1 224 ? 11.21942 4.61664 18.87541 1.000 14.83722 217 PRO A C 1
ATOM 1724 O O . PRO A 1 224 ? 12.05527 5.42477 19.29434 1.000 15.01811 217 PRO A O 1
ATOM 1728 N N . TYR A 1 225 ? 11.46679 3.30333 18.85008 1.000 13.59736 218 TYR A N 1
ATOM 1729 C CA . TYR A 1 225 ? 12.72637 2.80448 19.41396 1.000 13.79185 218 TYR A CA 1
ATOM 1730 C C . TYR A 1 225 ? 13.93869 3.31916 18.64735 1.000 13.24358 218 TYR A C 1
ATOM 1731 O O . TYR A 1 225 ? 15.01823 3.48949 19.23314 1.000 13.55996 218 TYR A O 1
ATOM 1740 N N . LEU A 1 226 ? 13.78506 3.59498 17.35113 1.000 11.84109 219 LEU A N 1
ATOM 1741 C CA . LEU A 1 226 ? 14.90074 4.16561 16.60138 1.000 11.21565 219 LEU A CA 1
ATOM 1742 C C . LEU A 1 226 ? 15.13269 5.62821 16.97284 1.000 11.41103 219 LEU A C 1
ATOM 1743 O O . LEU A 1 226 ? 16.27683 6.10002 16.95429 1.000 11.92293 219 LEU A O 1
ATOM 1748 N N . GLY A 1 227 ? 14.06980 6.36565 17.30494 1.000 11.29847 220 GLY A N 1
ATOM 1749 C CA . GLY A 1 227 ? 14.25735 7.71022 17.83029 1.000 12.10781 220 GLY A CA 1
ATOM 1750 C C . GLY A 1 227 ? 14.93754 7.70361 19.18739 1.000 10.53266 220 GLY A C 1
ATOM 1751 O O . GLY A 1 227 ? 15.79808 8.54836 19.46854 1.000 10.77902 220 GLY A O 1
ATOM 1752 N N . ARG A 1 228 ? 14.57070 6.74555 20.04709 0.945 11.20102 221 ARG A N 1
ATOM 1753 C CA A ARG A 1 228 ? 15.23454 6.66102 21.34167 0.680 12.41133 221 ARG A CA 1
ATOM 1754 C CA B ARG A 1 228 ? 15.23193 6.61189 21.34485 0.320 12.18770 221 ARG A CA 1
ATOM 1755 C C . ARG A 1 228 ? 16.72406 6.37495 21.17315 0.953 11.61028 221 ARG A C 1
ATOM 1756 O O . ARG A 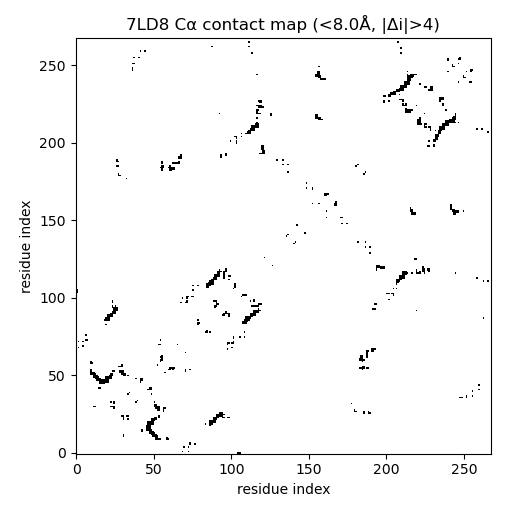1 228 ? 17.53804 6.88056 21.95397 0.835 11.94832 221 ARG A O 1
ATOM 1771 N N . GLU A 1 229 ? 17.10512 5.60929 20.14032 1.000 12.05534 222 GLU A N 1
ATOM 1772 C CA . GLU A 1 229 ? 18.52699 5.38535 19.88625 1.000 12.60805 222 GLU A CA 1
ATOM 1773 C C . GLU A 1 229 ? 19.25032 6.69621 19.60957 1.000 12.61728 222 GLU A C 1
ATOM 1774 O O . GLU A 1 229 ? 20.38990 6.89069 20.04815 1.000 13.28862 222 GLU A O 1
ATOM 1780 N N . VAL A 1 230 ? 18.61805 7.59884 18.85464 1.000 10.97025 223 VAL A N 1
ATOM 1781 C CA . VAL A 1 230 ? 19.24758 8.88622 18.57039 1.000 11.70223 223 VAL A CA 1
ATOM 1782 C C . VAL A 1 230 ? 19.40346 9.69337 19.85333 1.000 11.35595 223 VAL A C 1
ATOM 1783 O O . VAL A 1 230 ? 20.47569 10.24408 20.13148 1.000 11.39817 223 VAL A O 1
ATOM 1787 N N . ALA A 1 231 ? 18.33976 9.77064 20.65993 1.000 11.45279 224 ALA A N 1
ATOM 1788 C CA . ALA A 1 231 ? 18.43006 10.48462 21.93205 1.000 11.27544 224 ALA A CA 1
ATOM 1789 C C . ALA A 1 231 ? 19.51296 9.89080 22.82887 1.000 11.87632 224 ALA A C 1
ATOM 1790 O O . ALA A 1 231 ? 20.23496 10.62326 23.51483 1.000 13.79380 224 ALA A O 1
ATOM 1792 N N . ASP A 1 232 ? 19.65120 8.56622 22.82679 1.000 13.32352 225 ASP A N 1
ATOM 1793 C CA . ASP A 1 232 ? 20.65866 7.93665 23.67389 1.000 15.46950 225 ASP A CA 1
ATOM 1794 C C . ASP A 1 232 ? 22.06616 8.24827 23.19559 1.000 14.10911 225 ASP A C 1
ATOM 1795 O O . ASP A 1 232 ? 22.98396 8.36512 24.01417 1.000 17.09565 225 ASP A O 1
ATOM 1800 N N . ALA A 1 233 ? 22.25664 8.39106 21.88444 1.000 12.79260 226 ALA A N 1
ATOM 1801 C CA . ALA A 1 233 ? 23.56930 8.75007 21.35926 1.000 14.23302 226 ALA A CA 1
ATOM 1802 C C . ALA A 1 233 ? 23.93001 10.19116 21.70032 1.000 13.71876 226 ALA A C 1
ATOM 1803 O O . ALA A 1 233 ? 25.08858 10.48678 22.02003 1.000 16.24498 226 ALA A O 1
ATOM 1805 N N . LEU A 1 234 ? 22.95391 11.09553 21.62938 1.000 13.58788 227 LEU A N 1
ATOM 1806 C CA . LEU A 1 234 ? 23.18629 12.52211 21.86426 1.000 12.87805 227 LEU A CA 1
ATOM 1807 C C . LEU A 1 234 ? 23.50980 12.79068 23.32737 1.000 14.81183 227 LEU A C 1
ATOM 1808 O O . LEU A 1 234 ? 22.65690 12.54542 24.19404 1.000 16.72731 227 LEU A O 1
ATOM 1813 N N . PRO A 1 235 ? 24.69436 13.31656 23.65119 1.000 14.94578 228 PRO A N 1
ATOM 1814 C CA . PRO A 1 235 ? 25.03073 13.52349 25.06865 1.000 16.94180 228 PRO A CA 1
ATOM 1815 C C . PRO A 1 235 ? 24.11109 14.50080 25.77189 1.000 17.01711 228 PRO A C 1
ATOM 1816 O O . PRO A 1 235 ? 23.90563 14.36927 26.98406 1.000 20.00899 228 PRO A O 1
ATOM 1820 N N . ASN A 1 236 ? 23.52879 15.46310 25.05820 1.000 15.08430 229 ASN A N 1
ATOM 1821 C CA A ASN A 1 236 ? 22.56979 16.38604 25.64611 0.492 15.44207 229 ASN A CA 1
ATOM 1822 C CA B ASN A 1 236 ? 22.57225 16.39595 25.64269 0.508 15.92300 229 ASN A CA 1
ATOM 1823 C C . ASN A 1 236 ? 21.22769 16.29826 24.93274 1.000 14.81802 229 ASN A C 1
ATOM 1824 O O . ASN A 1 236 ? 20.51984 17.29401 24.74737 0.939 15.79174 229 ASN A O 1
ATOM 1833 N N . GLY A 1 237 ? 20.86118 15.08925 24.53068 1.000 15.14478 230 GLY A N 1
ATOM 1834 C CA . GLY A 1 237 ? 19.57066 14.82741 23.91244 1.000 14.23264 230 GLY A CA 1
ATOM 1835 C C . GLY A 1 237 ? 18.66718 14.07716 24.87575 1.000 13.69654 230 GLY A C 1
ATOM 1836 O O . GLY A 1 237 ? 19.11817 13.18421 25.59619 1.000 17.57817 230 GLY A O 1
ATOM 1837 N N . ARG A 1 238 ? 17.39451 14.44564 24.88267 1.000 11.52142 231 ARG A N 1
ATOM 1838 C CA A ARG A 1 238 ? 16.43142 13.70497 25.67128 0.413 12.05405 231 ARG A CA 1
ATOM 1839 C CA B ARG A 1 238 ? 16.35163 13.83962 25.70279 0.587 11.26541 231 ARG A CA 1
ATOM 1840 C C . ARG A 1 238 ? 15.27837 13.26120 24.79006 0.999 10.71001 231 ARG A C 1
ATOM 1841 O O . ARG A 1 238 ? 14.97403 13.85791 23.75235 0.825 10.87914 231 ARG A O 1
ATOM 1856 N N . TYR A 1 239 ? 14.68250 12.14387 25.18942 1.000 12.73605 232 TYR A N 1
ATOM 1857 C CA . TYR A 1 239 ? 13.62000 11.50901 24.42474 1.000 11.53395 232 TYR A CA 1
ATOM 1858 C C . TYR A 1 239 ? 12.25877 11.76890 25.06138 1.000 11.03615 232 TYR A C 1
ATOM 1859 O O . TYR A 1 239 ? 12.09767 11.66317 26.28047 1.000 15.29365 232 TYR A O 1
ATOM 1868 N N . LEU A 1 240 ? 11.28141 12.10506 24.22586 1.000 10.51830 233 LEU A N 1
ATOM 1869 C CA . LEU A 1 240 ? 9.89271 12.26610 24.63321 1.000 10.75167 233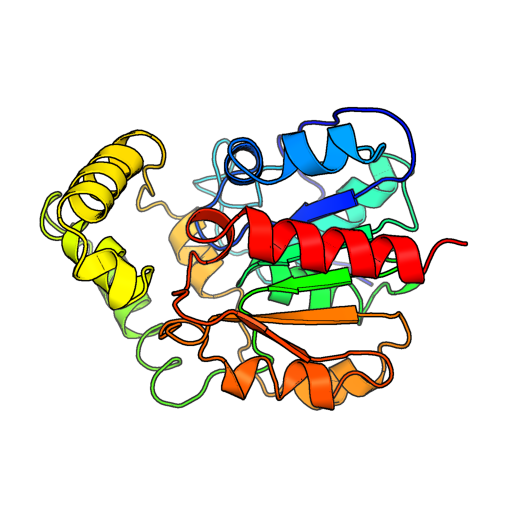 LEU A CA 1
ATOM 1870 C C . LEU A 1 240 ? 9.02053 11.46409 23.68097 1.000 11.00952 233 LEU A C 1
ATOM 1871 O O . LEU A 1 240 ? 9.18367 11.57015 22.46212 1.000 11.30648 233 LEU A O 1
ATOM 1876 N N . GLN A 1 241 ? 8.08050 10.69279 24.21845 1.000 12.83965 234 GLN A N 1
ATOM 1877 C CA . GLN A 1 241 ? 7.16459 9.92122 23.39153 1.000 12.24882 234 GLN A CA 1
ATOM 1878 C C . GLN A 1 241 ? 5.74806 10.47311 23.50274 1.000 11.93428 234 GLN A C 1
ATOM 1879 O O . GLN A 1 241 ? 5.26500 10.73855 24.60974 1.000 14.75040 234 GLN A O 1
ATOM 1885 N N . ILE A 1 242 ? 5.09166 10.63874 22.36058 1.000 12.74440 235 ILE A N 1
ATOM 1886 C CA . ILE A 1 242 ? 3.70790 11.10309 22.28739 1.000 13.88761 235 ILE A CA 1
ATOM 1887 C C . ILE A 1 242 ? 2.81632 9.88047 22.10994 1.000 13.52482 235 ILE A C 1
ATOM 1888 O O . ILE A 1 242 ? 2.95072 9.17790 21.09513 1.000 12.07893 235 ILE A O 1
ATOM 1893 N N . PRO A 1 243 ? 1.89687 9.60439 23.02566 1.000 14.98693 236 PRO A N 1
ATOM 1894 C CA . PRO A 1 243 ? 0.99214 8.46832 22.83021 1.000 13.81760 236 PRO A CA 1
ATOM 1895 C C . PRO A 1 243 ? -0.01480 8.75686 21.73053 1.000 14.89351 236 PRO A C 1
ATOM 1896 O O . PRO A 1 243 ? -0.31357 9.90884 21.40850 1.000 15.85371 236 PRO A O 1
ATOM 1900 N N . ASP A 1 244 ? -0.54094 7.67752 21.14891 1.000 15.17948 237 ASP A N 1
ATOM 1901 C CA . ASP A 1 244 ? -1.66436 7.76980 20.21287 1.000 15.55143 237 ASP A CA 1
ATOM 1902 C C . ASP A 1 244 ? -1.33922 8.69676 19.04586 1.000 14.52912 237 ASP A C 1
ATOM 1903 O O . ASP A 1 244 ? -2.17124 9.49577 18.60223 1.000 14.49118 237 ASP A O 1
ATOM 1908 N N . ALA A 1 245 ? -0.11814 8.57537 18.53550 1.000 15.06693 238 ALA A N 1
ATOM 1909 C CA . ALA A 1 245 ? 0.35886 9.40105 17.43754 1.000 12.30904 238 ALA A CA 1
ATOM 1910 C C . ALA A 1 245 ? 1.09247 8.50351 16.46022 1.000 11.91075 238 ALA A C 1
ATOM 1911 O O . ALA A 1 245 ? 1.93704 7.69993 16.87038 1.000 12.85392 238 ALA A O 1
ATOM 1913 N N . GLY A 1 246 ? 0.76374 8.63283 15.18182 1.000 10.72205 239 GLY A N 1
ATOM 1914 C CA . GLY A 1 246 ? 1.48190 7.95514 14.12939 1.000 12.02381 239 GLY A CA 1
ATOM 1915 C C . GLY A 1 246 ? 2.55973 8.85304 13.56672 1.000 11.59452 239 GLY A C 1
ATOM 1916 O O . GLY A 1 246 ? 2.95553 9.85640 14.17073 1.000 11.39449 239 GLY A O 1
ATOM 1917 N N . HIS A 1 247 ? 3.04369 8.47814 12.37922 1.000 11.73737 240 HIS A N 1
ATOM 1918 C CA . HIS A 1 247 ? 4.15155 9.19889 11.75853 1.000 10.23656 240 HIS A CA 1
ATOM 1919 C C . HIS A 1 247 ? 3.83532 10.67329 11.53042 1.000 9.86399 240 HIS A C 1
ATOM 1920 O O . HIS A 1 247 ? 4.75067 11.50506 11.56061 1.000 11.79157 240 HIS A O 1
ATOM 1927 N N . LEU A 1 248 ? 2.56542 11.02434 11.30750 1.000 10.63930 241 LEU A N 1
ATOM 1928 C CA . LEU A 1 248 ? 2.18132 12.43008 11.16377 1.000 11.43707 241 LEU A CA 1
ATOM 1929 C C . LEU A 1 248 ? 1.71594 13.02441 12.48843 1.000 10.39425 241 LEU A C 1
ATOM 1930 O O . LEU A 1 248 ? 0.77053 13.81848 12.54097 1.000 12.67388 241 LEU A O 1
ATOM 1935 N N . GLY A 1 249 ? 2.39869 12.66608 13.58000 1.000 11.35493 242 GLY A N 1
ATOM 1936 C CA . GLY A 1 249 ? 1.96375 13.04783 14.91171 1.000 12.83232 242 GLY A CA 1
ATOM 1937 C C . GLY A 1 249 ? 1.89403 14.54007 15.14603 1.000 12.17915 242 GLY A C 1
ATOM 1938 O O . GLY A 1 249 ? 1.11905 14.98389 16.00045 1.000 12.74818 242 GLY A O 1
ATOM 1939 N N . PHE A 1 250 ? 2.67133 15.33168 14.39789 1.000 12.30073 243 PHE A N 1
ATOM 1940 C CA . PHE A 1 250 ? 2.68102 16.77580 14.59924 1.000 13.03683 243 PHE A CA 1
ATOM 1941 C C . PHE A 1 250 ? 1.48143 17.46061 13.95932 1.000 12.09735 243 PHE A C 1
ATOM 1942 O O . PHE A 1 250 ? 1.21305 18.62499 14.28189 1.000 13.97836 243 PHE A O 1
ATOM 1950 N N . PHE A 1 251 ? 0.75299 16.75959 13.08459 1.000 12.08226 244 PHE A N 1
ATOM 1951 C CA . PHE A 1 251 ? -0.57025 17.15238 12.60840 1.000 12.92196 244 PHE A CA 1
ATOM 1952 C C . PHE A 1 251 ? -1.67257 16.59114 13.49098 1.000 14.56646 244 PHE A C 1
ATOM 1953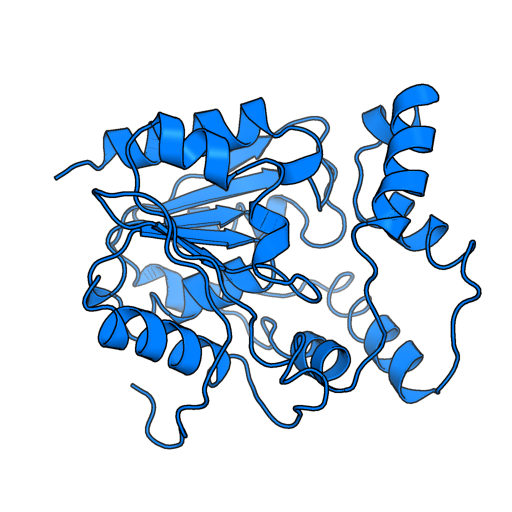 O O . PHE A 1 251 ? -2.69010 17.25159 13.73315 1.000 14.85870 244 PHE A O 1
ATOM 1961 N N . GLU A 1 252 ? -1.46478 15.37192 13.96721 1.000 13.44985 245 GLU A N 1
ATOM 1962 C CA . GLU A 1 252 ? -2.47056 14.61112 14.68838 1.000 13.85443 245 GLU A CA 1
ATOM 1963 C C . GLU A 1 252 ? -2.64248 15.10505 16.12072 1.000 12.98089 245 GLU A C 1
ATOM 1964 O O . GLU A 1 252 ? -3.76928 15.18226 16.62982 1.000 15.80645 245 GLU A O 1
ATOM 1970 N N . ARG A 1 253 ? -1.53588 15.41568 16.78915 1.000 12.94840 246 ARG A N 1
ATOM 1971 C CA . ARG A 1 253 ? -1.53960 15.89954 18.16941 1.000 12.62749 246 ARG A CA 1
ATOM 1972 C C . ARG A 1 253 ? -0.74104 17.19140 18.21951 1.000 10.66417 246 ARG A C 1
ATOM 1973 O O . ARG A 1 253 ? 0.32485 17.25421 18.85186 1.000 12.92435 246 ARG A O 1
ATOM 1981 N N . PRO A 1 254 ? -1.23234 18.25248 17.56616 1.000 11.91193 247 PRO A N 1
ATOM 1982 C CA . PRO A 1 254 ? -0.40267 19.46426 17.44351 1.000 12.99455 247 PRO A CA 1
ATOM 1983 C C . PRO A 1 254 ? -0.16140 20.15883 18.76926 1.000 14.23404 247 PRO A C 1
ATOM 1984 O O . PRO A 1 254 ? 0.94597 20.64754 18.99867 1.000 12.91582 247 PRO A O 1
ATOM 1988 N N . GLU A 1 255 ? -1.15802 20.21539 19.65829 1.000 14.07198 248 GLU A N 1
ATOM 1989 C CA . GLU A 1 255 ? -0.94616 20.84408 20.95941 1.000 16.50486 248 GLU A CA 1
ATOM 1990 C C . GLU A 1 255 ? 0.13039 20.12356 21.75068 1.000 15.12525 248 GLU A C 1
ATOM 1991 O O . GLU A 1 255 ? 1.00071 20.76379 22.36083 1.000 15.79267 248 GLU A O 1
ATOM 1997 N N . ALA A 1 256 ? 0.08947 18.78896 21.75477 1.000 15.08540 249 ALA A N 1
ATOM 1998 C CA . ALA A 1 256 ? 1.04730 18.02777 22.54890 1.000 16.49764 249 ALA A CA 1
ATOM 1999 C C . ALA A 1 256 ? 2.45639 18.22400 22.01997 1.000 14.49277 249 ALA A C 1
ATOM 2000 O O . ALA A 1 256 ? 3.40365 18.41743 22.79245 1.000 15.64399 249 ALA A O 1
ATOM 2002 N N . VAL A 1 257 ? 2.60853 18.18175 20.70013 1.000 13.00828 250 VAL A N 1
ATOM 2003 C CA . VAL A 1 257 ? 3.91909 18.35524 20.09768 1.000 14.05633 250 VAL A CA 1
ATOM 2004 C C . VAL A 1 257 ? 4.41227 19.78407 20.29692 1.000 12.42846 250 VAL A C 1
ATOM 2005 O O . VAL A 1 257 ? 5.55911 20.00886 20.69793 1.000 12.73189 250 VAL A O 1
ATOM 2009 N N . ASN A 1 258 ? 3.55371 20.77340 20.03497 1.000 11.81552 251 ASN A N 1
ATOM 2010 C CA . ASN A 1 258 ? 4.00095 22.16105 20.14222 1.000 11.75294 251 ASN A CA 1
ATOM 2011 C C . ASN A 1 258 ? 4.39540 22.51767 21.56807 1.000 11.38922 251 ASN A C 1
ATOM 2012 O O . ASN A 1 258 ? 5.39866 23.20978 21.78848 1.000 12.23416 251 ASN A O 1
ATOM 2017 N N . THR A 1 259 ? 3.60182 22.08668 22.55160 1.000 12.63614 252 THR A N 1
ATOM 2018 C CA . THR A 1 259 ? 3.91403 22.45464 23.92613 1.000 15.30630 252 THR A CA 1
ATOM 2019 C C . THR A 1 259 ? 5.23634 21.83670 24.35537 1.000 14.08935 252 THR A C 1
ATOM 2020 O O . THR A 1 259 ? 6.05273 22.49522 25.00662 1.000 16.08707 252 THR A O 1
ATOM 2024 N N . ALA A 1 260 ? 5.49883 20.59752 23.93196 1.000 14.57304 253 ALA A N 1
ATOM 2025 C CA . ALA A 1 260 ? 6.78161 19.97342 24.23712 1.000 14.11011 253 ALA A CA 1
ATOM 2026 C C . ALA A 1 260 ? 7.92655 20.73902 23.58621 1.000 13.32550 253 ALA A C 1
ATOM 2027 O O . ALA A 1 260 ? 8.94704 21.00777 24.22550 1.000 16.17751 253 ALA A O 1
ATOM 2029 N N . MET A 1 261 ? 7.75910 21.12855 22.32039 1.000 12.26945 254 MET A N 1
ATOM 2030 C CA . MET A 1 261 ? 8.82204 21.85592 21.63527 1.000 12.16514 254 MET A CA 1
ATOM 2031 C C . MET A 1 261 ? 9.05424 23.22342 22.26187 1.000 12.51804 254 MET A C 1
ATOM 2032 O O . MET A 1 261 ? 10.20431 23.61897 22.48740 1.000 13.39819 254 MET A O 1
ATOM 2037 N N . LEU A 1 262 ? 7.97499 23.95243 22.55840 1.000 12.52080 255 LEU A N 1
ATOM 2038 C CA . LEU A 1 262 ? 8.11943 25.30619 23.08772 1.000 12.53779 255 LEU A CA 1
ATOM 2039 C C . LEU A 1 262 ? 8.70426 25.28464 24.49599 1.000 13.88012 255 LEU A C 1
ATOM 2040 O O . LEU A 1 262 ? 9.54922 26.12557 24.83676 1.000 15.19865 255 LEU A O 1
ATOM 2045 N N . LYS A 1 263 ? 8.29323 24.31579 25.32236 1.000 14.23817 256 LYS A N 1
ATOM 2046 C CA . LYS A 1 263 ? 8.88640 24.20014 26.65325 1.000 15.37145 256 LYS A CA 1
ATOM 2047 C C . LYS A 1 263 ? 10.37659 23.89273 26.55786 1.000 13.80394 256 LYS A C 1
ATOM 2048 O O . LYS A 1 263 ? 11.18771 24.43279 27.32570 1.000 17.19875 256 LYS A O 1
ATOM 2054 N N . PHE A 1 264 ? 10.75763 23.03098 25.61543 1.000 13.78493 257 PHE A N 1
ATOM 2055 C CA . PHE A 1 264 ? 12.16797 22.72644 25.43062 1.000 13.93808 257 PHE A CA 1
ATOM 2056 C C . PHE A 1 264 ? 12.93874 23.96566 24.99895 1.000 13.21425 257 PHE A C 1
ATOM 2057 O O . PHE A 1 264 ? 13.97344 24.30468 25.58289 1.000 14.51516 257 PHE A O 1
ATOM 2065 N N . PHE A 1 265 ? 12.44110 24.66796 23.98069 1.000 13.55723 258 PHE A N 1
ATOM 2066 C CA . PHE A 1 265 ? 13.17531 25.82382 23.47476 1.000 13.22134 258 PHE A CA 1
ATOM 2067 C C . PHE A 1 265 ? 13.29006 26.92148 24.53505 1.000 14.66383 258 PHE A C 1
ATOM 2068 O O . PHE A 1 265 ? 14.32196 27.59801 24.62439 1.000 15.16105 258 PHE A O 1
ATOM 2076 N N . ALA A 1 266 ? 12.25417 27.09971 25.36643 1.000 13.96177 259 ALA A N 1
ATOM 2077 C CA . ALA A 1 266 ? 12.35306 28.06437 26.46311 1.000 15.22982 259 ALA A CA 1
ATOM 2078 C C . ALA A 1 266 ? 13.39739 27.63794 27.48587 1.000 15.94868 259 ALA A C 1
ATOM 2079 O O . ALA A 1 266 ? 14.08591 28.48407 28.07358 1.000 19.49023 259 ALA A O 1
ATOM 2081 N N . SER A 1 267 ? 13.53330 26.33008 27.70873 1.000 16.68111 260 SER A N 1
ATOM 2082 C CA . SER A 1 267 ? 14.44660 25.84109 28.73295 1.000 17.27786 260 SER A CA 1
ATOM 2083 C C . SER A 1 267 ? 15.90903 26.05255 28.36907 1.000 17.71810 260 SER A C 1
ATOM 2084 O O . SER A 1 267 ? 16.76854 25.95668 29.25049 1.000 21.07569 260 SER A O 1
ATOM 2087 N N . VAL A 1 268 ? 16.22190 26.32439 27.10669 1.000 16.97911 261 VAL A N 1
ATOM 2088 C CA . VAL A 1 268 ? 17.60715 26.50949 26.69136 1.000 18.87010 261 VAL A CA 1
ATOM 2089 C C . VAL A 1 268 ? 17.87033 27.95206 26.26326 1.000 20.49868 261 VAL A C 1
ATOM 2090 O O . VAL A 1 268 ? 18.89713 28.23803 25.64344 1.000 22.42412 261 VAL A O 1
ATOM 2094 N N . LYS A 1 269 ? 16.96665 28.86739 26.61102 1.000 19.69141 262 LYS A N 1
ATOM 2095 C CA . LYS A 1 269 ? 17.13202 30.27343 26.26510 1.000 21.18511 262 LYS A CA 1
ATOM 2096 C C . LYS A 1 269 ? 18.46122 30.80836 26.78320 1.000 19.95241 262 LYS A C 1
ATOM 2097 O O . LYS A 1 269 ? 18.86838 30.52485 27.91285 1.000 20.53874 262 LYS A O 1
ATOM 2103 N N . ALA A 1 270 ? 19.14065 31.58170 25.94187 1.000 20.38989 263 ALA A N 1
ATOM 2104 C CA . ALA A 1 270 ? 20.40224 32.19722 26.30705 1.000 22.57451 263 ALA A CA 1
ATOM 2105 C C . ALA A 1 270 ? 20.21057 33.20715 27.42686 1.000 20.95842 263 ALA A C 1
ATOM 2106 O O . ALA A 1 270 ? 21.09134 33.33813 28.27594 1.000 25.02169 263 ALA A O 1
#

GO terms:
  GO:0005515 protein binding (F, IPI)

Foldseek 3Di:
DDDPADADDWAKDKDFDDAEEEEFEAQLDAQCVCVPFHPVLVNVVRYIYMGTGFQCGDVNVQDAPDALVRRLVNVVVVLVVVVNWQHEYEYAELGLLSVLVNCLPPVRNHQEYEYELYFQADDPVLVVVLVVVLVCLVVVDDDDDVVVLVVVPLQWFFPVQVVPVVSSVVVSVVCVVRPRDSTN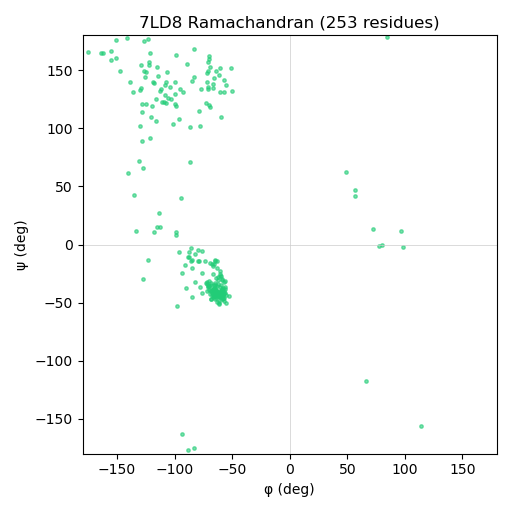SSSRSSNRHNPDRGLQSQLPRAHAYEYEAEPREPNRHQVRSVSNQVSHPRYDYHYDYRGYSNRCVVPVVVVNVVVSVRVVVSDD

InterPro domains:
  IPR000073 Alpha/beta hydrolase fold-1 [PF00561] (14-246)
  IPR000073 Alpha/beta hydrolase fold-1 [PR00111] (40-55)
  IPR000073 Alpha/beta hydrolase fold-1 [PR00111] (83-96)
  IPR000073 Alpha/beta hydrolase fold-1 [PR00111] (97-110)
  IPR000073 Alpha/beta hydrolase fold-1 [PR00111] (203-217)
  IPR000639 Epoxide hydrolase-like [PR00412] (40-55)
  IPR000639 Epoxide hydrolase-like [PR00412] (83-96)
  IPR000639 Epoxide hydrolase-like [PR00412] (234-256)
  IPR029058 Alpha/Beta hydrolase fold [G3DSA:3.40.50.1820] (1-262)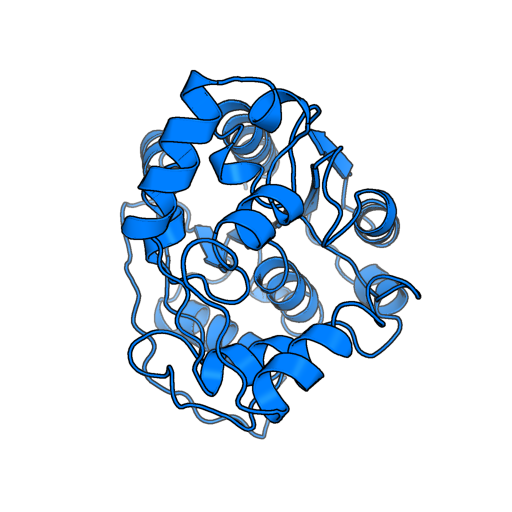
  IPR029058 Alpha/Beta hydrolase fold [SSF53474] (3-258)
  IPR050471 AB hydrolase [PTHR43433] (2-257)

Solvent-accessible surface area: 12425 Å² total; per-residue (Å²): 110,99,157,185,40,146,101,48,142,17,59,98,79,58,54,42,119,48,61,26,0,0,1,0,3,11,77,9,2,10,3,160,11,1,60,80,52,0,7,72,29,0,68,95,55,46,23,56,0,0,2,4,20,4,30,1,21,39,106,24,45,105,26,130,76,13,79,18,86,27,3,5,3,8,1,10,16,16,0,109,108,28,128,8,47,81,0,20,0,0,0,6,12,9,0,0,8,0,0,0,5,0,3,42,64,14,71,119,9,6,49,2,0,0,1,0,2,1,23,0,56,28,20,199,40,37,92,113,88,29,142,43,71,17,120,66,78,94,67,66,92,91,59,85,115,112,108,64,19,125,20,32,21,93,84,23,8,0,161,123,5,56,124,67,128,115,24,31,38,90,36,83,65,31,19,102,89,35,97,69,136,80,10,39,0,20,48,14,2,11,94,1,14,2,95,88,127,66,9,56,20,0,135,118,3,72,20,44,1,0,0,1,3,0,37,26,5,74,49,4,12,24,106,0,2,121,43,0,5,113,12,4,82,85,18,120,40,56,72,9,92,56,0,1,24,18,0,7,10,14,58,24,130,49,0,12,67,18,0,36,145,6,0,64,84,49,154,146